Protein AF-A0A0E3VYC0-F1 (afdb_monomer_lite)

pLDDT: mean 88.93, std 13.85, range [42.75, 98.88]

Organism: Helicobacter pylori (NCBI:txid210)

Radius of gyration: 17.37 Å; chains: 1; bounding box: 56×29×44 Å

Structure (mmCIF, N/CA/C/O backbone):
data_AF-A0A0E3VYC0-F1
#
_entry.id   AF-A0A0E3VYC0-F1
#
loop_
_atom_site.group_PDB
_atom_site.id
_atom_site.type_symbol
_atom_site.label_atom_id
_atom_site.label_alt_id
_atom_site.label_comp_id
_atom_site.label_asym_id
_atom_site.label_entity_id
_atom_site.label_seq_id
_atom_site.pdbx_PDB_ins_code
_atom_site.Cartn_x
_atom_site.Cartn_y
_atom_site.Cartn_z
_atom_site.occupancy
_atom_site.B_iso_or_equiv
_atom_site.auth_seq_id
_atom_site.auth_comp_id
_atom_site.auth_asym_id
_atom_site.auth_atom_id
_atom_site.pdbx_PDB_model_num
ATOM 1 N N . LEU A 1 1 ? 10.801 -11.270 -8.648 1.00 85.56 1 LEU A N 1
ATOM 2 C CA . LEU A 1 1 ? 12.184 -10.940 -9.047 1.00 85.56 1 LEU A CA 1
ATOM 3 C C . LEU A 1 1 ? 13.126 -11.820 -8.241 1.00 85.56 1 LEU A C 1
ATOM 5 O O . LEU A 1 1 ? 12.838 -12.063 -7.076 1.00 85.56 1 LEU A O 1
ATOM 9 N N . GLN A 1 2 ? 14.192 -12.336 -8.849 1.00 83.12 2 GLN A N 1
ATOM 10 C CA . GLN A 1 2 ? 15.261 -13.014 -8.107 1.00 83.12 2 GLN A CA 1
ATOM 11 C C . GLN A 1 2 ? 16.272 -11.977 -7.608 1.00 83.12 2 GLN A C 1
ATOM 13 O O . GLN A 1 2 ? 16.429 -10.930 -8.242 1.00 83.12 2 GLN A O 1
ATOM 18 N N . THR A 1 3 ? 16.941 -12.265 -6.489 1.00 80.00 3 THR A N 1
ATOM 19 C CA . THR A 1 3 ? 18.027 -11.424 -5.969 1.00 80.00 3 THR A CA 1
ATOM 20 C C . THR A 1 3 ? 19.091 -11.235 -7.045 1.00 80.00 3 THR A C 1
ATOM 22 O O . THR A 1 3 ? 19.568 -12.211 -7.622 1.00 80.00 3 THR A O 1
ATOM 25 N N . GLY A 1 4 ? 19.432 -9.980 -7.330 1.00 76.69 4 GLY A N 1
ATOM 26 C CA . GLY A 1 4 ? 20.491 -9.651 -8.276 1.00 76.69 4 GLY A CA 1
ATOM 27 C C . GLY A 1 4 ? 21.892 -9.833 -7.686 1.00 76.69 4 GLY A C 1
ATOM 28 O O . GLY A 1 4 ? 22.056 -10.158 -6.509 1.00 76.69 4 GLY A O 1
ATOM 29 N N . TYR A 1 5 ? 22.916 -9.590 -8.503 1.00 74.88 5 TYR A N 1
ATOM 30 C CA . TYR A 1 5 ? 24.308 -9.567 -8.055 1.00 74.88 5 TYR A CA 1
ATOM 31 C C . TYR A 1 5 ? 24.712 -8.139 -7.649 1.00 74.88 5 TYR A C 1
ATOM 33 O O . TYR A 1 5 ? 24.343 -7.163 -8.294 1.00 74.88 5 TYR A O 1
ATOM 41 N N . SER A 1 6 ? 25.467 -7.987 -6.563 1.00 69.50 6 SER A N 1
ATOM 42 C CA . SER A 1 6 ? 26.020 -6.6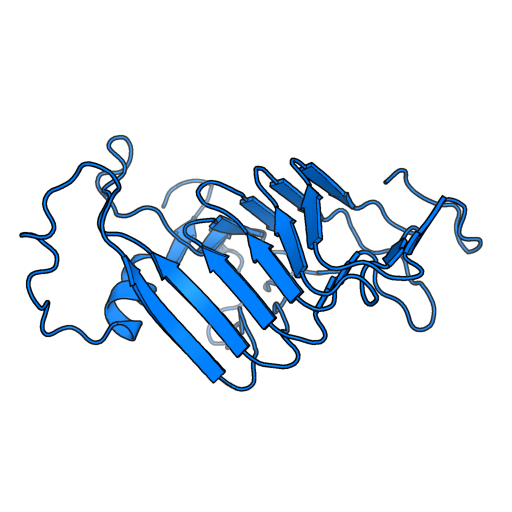85 -6.170 1.00 69.50 6 SER A CA 1
ATOM 43 C C . SER A 1 6 ? 27.447 -6.552 -6.715 1.00 69.50 6 SER A C 1
ATOM 45 O O . SER A 1 6 ? 28.226 -7.489 -6.545 1.00 69.50 6 SER A O 1
ATOM 47 N N . PRO A 1 7 ? 27.836 -5.444 -7.373 1.00 62.12 7 PRO A N 1
ATOM 48 C CA . PRO A 1 7 ? 27.046 -4.255 -7.710 1.00 62.12 7 PRO A CA 1
ATOM 49 C C . PRO A 1 7 ? 26.356 -4.353 -9.090 1.00 62.12 7 PRO A C 1
ATOM 51 O O . PRO A 1 7 ? 25.792 -3.369 -9.566 1.00 62.12 7 PRO A O 1
ATOM 54 N N . ALA A 1 8 ? 26.460 -5.502 -9.771 1.00 56.59 8 ALA A N 1
ATOM 55 C CA . ALA A 1 8 ? 26.020 -5.693 -11.153 1.00 56.59 8 ALA A CA 1
ATOM 56 C C . ALA A 1 8 ? 24.603 -6.291 -11.257 1.00 56.59 8 ALA A C 1
ATOM 58 O O . ALA A 1 8 ? 24.376 -7.476 -11.026 1.00 56.59 8 ALA A O 1
ATOM 59 N N . TYR A 1 9 ? 23.655 -5.459 -11.677 1.00 65.06 9 TYR A N 1
ATOM 60 C CA . TYR A 1 9 ? 22.241 -5.797 -11.861 1.00 65.06 9 TYR A CA 1
ATOM 61 C C . TYR A 1 9 ? 22.064 -6.940 -12.873 1.00 65.06 9 TYR A C 1
ATOM 63 O O . TYR A 1 9 ? 22.485 -6.820 -14.022 1.00 65.06 9 TYR A O 1
ATOM 71 N N . SER A 1 10 ? 21.430 -8.042 -12.469 1.00 57.22 10 SER A N 1
ATOM 72 C CA . SER A 1 10 ? 21.353 -9.265 -13.290 1.00 57.22 10 SER A CA 1
ATOM 73 C C . SER A 1 10 ? 19.935 -9.676 -13.702 1.00 57.22 10 SER A C 1
ATOM 75 O O . SER A 1 10 ? 19.769 -10.573 -14.522 1.00 57.22 10 SER A O 1
ATOM 77 N N . GLY A 1 11 ? 18.904 -8.992 -13.201 1.00 62.06 11 GLY A N 1
ATOM 78 C CA . GLY A 1 11 ? 17.529 -9.132 -13.669 1.00 62.06 11 GLY A CA 1
ATOM 79 C C . GLY A 1 11 ? 16.918 -7.751 -13.813 1.00 62.06 11 GLY A C 1
ATOM 80 O O . GLY A 1 11 ? 17.051 -6.916 -12.925 1.00 62.06 11 GLY A O 1
ATOM 81 N N . VAL A 1 12 ? 16.328 -7.478 -14.968 1.00 77.50 12 VAL A N 1
ATOM 82 C CA . VAL A 1 12 ? 15.748 -6.178 -15.287 1.00 77.50 12 VAL A CA 1
ATOM 83 C C . VAL A 1 12 ? 14.459 -6.421 -16.041 1.00 77.50 12 VAL A C 1
ATOM 85 O O . VAL A 1 12 ? 14.456 -7.134 -17.042 1.00 77.50 12 VAL A O 1
ATOM 88 N N . VAL A 1 13 ? 13.380 -5.778 -15.606 1.00 89.31 13 VAL A N 1
ATOM 89 C CA . VAL A 1 13 ? 12.173 -5.644 -16.422 1.00 89.31 13 VAL A CA 1
ATOM 90 C C . VAL A 1 13 ? 11.949 -4.165 -16.676 1.00 89.31 13 VAL A C 1
ATOM 92 O O . VAL A 1 13 ? 11.827 -3.388 -15.737 1.00 89.31 13 VAL A O 1
ATOM 95 N N . THR A 1 14 ? 11.918 -3.763 -17.944 1.00 93.31 14 THR A N 1
ATOM 96 C CA . THR A 1 14 ? 11.533 -2.406 -18.347 1.00 93.31 14 THR A CA 1
ATOM 97 C C . THR A 1 14 ? 10.503 -2.493 -19.455 1.00 93.31 14 THR A C 1
ATOM 99 O O . THR A 1 14 ? 10.712 -3.186 -20.450 1.00 93.31 14 THR A O 1
ATOM 102 N N . PHE A 1 15 ? 9.402 -1.770 -19.299 1.00 96.06 15 PHE A N 1
ATOM 103 C CA . PHE A 1 15 ? 8.384 -1.664 -20.336 1.00 96.06 15 PHE A CA 1
ATOM 104 C C . PHE A 1 15 ? 8.693 -0.475 -21.247 1.00 96.06 15 PHE A C 1
ATOM 106 O O . PHE A 1 15 ? 9.009 0.618 -20.776 1.00 96.06 15 PHE A O 1
ATOM 113 N N . LYS A 1 16 ? 8.582 -0.668 -22.567 1.00 96.62 16 LYS A N 1
ATOM 114 C CA . LYS A 1 16 ? 8.714 0.430 -23.540 1.00 96.62 16 LYS A CA 1
ATOM 115 C C . LYS A 1 16 ? 7.479 1.336 -23.534 1.00 96.62 16 LYS A C 1
ATOM 117 O O . LYS A 1 16 ? 7.624 2.549 -23.589 1.00 96.62 16 LYS A O 1
ATOM 122 N N . ALA A 1 17 ? 6.290 0.738 -23.486 1.00 96.88 17 ALA A N 1
ATOM 123 C CA . ALA A 1 17 ? 4.998 1.413 -23.404 1.00 96.88 17 ALA A CA 1
ATOM 124 C C . ALA A 1 17 ? 3.910 0.409 -22.988 1.00 96.88 17 ALA A C 1
ATOM 126 O O . ALA A 1 17 ? 4.064 -0.795 -23.200 1.00 96.88 17 ALA A O 1
ATOM 127 N N . GLY A 1 18 ? 2.793 0.899 -22.459 1.00 97.88 18 GLY A N 1
ATOM 128 C CA . GLY A 1 18 ? 1.584 0.111 -22.234 1.00 97.88 18 GLY A CA 1
ATOM 129 C C . GLY A 1 18 ? 0.468 0.962 -21.641 1.00 97.88 18 GLY A C 1
ATOM 130 O O . GLY A 1 18 ? 0.732 1.967 -20.993 1.00 97.88 18 GLY A O 1
ATOM 131 N N . LYS A 1 19 ? -0.790 0.565 -21.850 1.00 98.31 19 LYS A N 1
ATOM 132 C CA . LYS A 1 19 ? -1.926 1.229 -21.192 1.00 98.31 19 LYS A CA 1
ATOM 133 C C . LYS A 1 19 ? -2.202 0.621 -19.821 1.00 98.31 19 LYS A C 1
ATOM 135 O O . LYS A 1 19 ? -2.316 1.339 -18.842 1.00 98.31 19 LYS A O 1
ATOM 140 N N . LYS A 1 20 ? -2.296 -0.705 -19.751 1.00 98.44 20 LYS A N 1
ATOM 141 C CA . LYS A 1 20 ? -2.655 -1.419 -18.529 1.00 98.44 20 LYS A CA 1
ATOM 142 C C . LYS A 1 20 ? -1.836 -2.694 -18.393 1.00 98.44 20 LYS A C 1
ATOM 144 O O . LYS A 1 20 ? -1.693 -3.430 -19.367 1.00 98.44 20 LYS A O 1
ATOM 149 N N . LEU A 1 21 ? -1.341 -2.955 -17.189 1.00 98.56 21 LEU A N 1
ATOM 150 C CA . LEU A 1 21 ? -0.713 -4.213 -16.802 1.00 98.56 21 LEU A CA 1
ATOM 151 C C . LEU A 1 21 ? -1.380 -4.724 -15.526 1.00 98.56 21 LEU A C 1
ATOM 153 O O . LEU A 1 21 ? -1.389 -4.041 -14.507 1.00 98.56 21 LEU A O 1
ATOM 157 N N . VAL A 1 22 ? -1.935 -5.929 -15.590 1.00 98.50 22 VAL A N 1
ATOM 158 C CA . VAL A 1 22 ? -2.535 -6.598 -14.433 1.00 98.50 22 VAL A CA 1
ATOM 159 C C . VAL A 1 22 ? -1.564 -7.660 -13.950 1.00 98.50 22 VAL A C 1
ATOM 161 O O . VAL A 1 22 ? -1.096 -8.481 -14.739 1.00 98.50 22 VAL A O 1
ATOM 164 N N . ILE A 1 23 ? -1.252 -7.630 -12.661 1.00 98.38 23 ILE A N 1
ATOM 165 C CA . ILE A 1 23 ? -0.339 -8.564 -12.015 1.00 98.38 23 ILE A CA 1
ATOM 166 C C . ILE A 1 23 ? -1.076 -9.168 -10.828 1.00 98.38 23 ILE A C 1
ATOM 168 O O . ILE A 1 23 ? -1.621 -8.459 -9.990 1.00 98.38 23 ILE A O 1
ATOM 172 N N . ASP A 1 24 ? -1.084 -10.489 -10.724 1.00 98.50 24 ASP A N 1
ATOM 173 C CA . ASP A 1 24 ? -1.626 -11.127 -9.529 1.00 98.50 24 ASP A CA 1
ATOM 174 C C . ASP A 1 24 ? -0.701 -10.883 -8.336 1.00 98.50 24 ASP A C 1
ATOM 176 O O . ASP A 1 24 ? -1.099 -10.276 -7.340 1.00 98.50 24 ASP A O 1
ATOM 180 N N . GLU A 1 25 ? 0.555 -11.308 -8.461 1.00 98.12 25 GLU A N 1
ATOM 181 C CA . GLU A 1 25 ? 1.541 -11.217 -7.394 1.00 98.12 25 GLU A CA 1
ATOM 182 C C . GLU A 1 25 ? 2.890 -10.727 -7.917 1.00 98.12 25 GLU A C 1
ATOM 184 O O . GLU A 1 25 ? 3.370 -11.174 -8.961 1.00 98.12 25 GLU A O 1
ATOM 189 N N . ILE A 1 26 ? 3.536 -9.842 -7.162 1.00 95.62 26 ILE A N 1
ATOM 190 C CA . ILE A 1 26 ? 4.905 -9.406 -7.415 1.00 95.62 26 ILE A CA 1
ATOM 191 C C . ILE A 1 26 ? 5.743 -9.489 -6.141 1.00 95.62 26 ILE A C 1
ATOM 193 O O . ILE A 1 26 ? 5.386 -9.000 -5.071 1.00 95.62 26 ILE A O 1
ATOM 197 N N . TYR A 1 27 ? 6.900 -10.121 -6.291 1.00 94.19 27 TYR A N 1
ATOM 198 C CA . TYR A 1 27 ? 7.871 -10.348 -5.232 1.00 94.19 27 TYR A CA 1
ATOM 199 C C . TYR A 1 27 ? 9.133 -9.566 -5.564 1.00 94.19 27 TYR A C 1
ATOM 201 O O . TYR A 1 27 ? 9.825 -9.895 -6.534 1.00 94.19 27 TYR A O 1
ATOM 209 N N . HIS A 1 28 ? 9.415 -8.518 -4.799 1.00 90.62 28 HIS A N 1
ATOM 210 C CA . HIS A 1 28 ? 10.640 -7.743 -4.932 1.00 90.62 28 HIS A CA 1
ATOM 211 C C . HIS A 1 28 ? 11.788 -8.426 -4.179 1.00 90.62 28 HIS A C 1
ATOM 213 O O . HIS A 1 28 ? 11.616 -8.903 -3.057 1.00 90.62 28 HIS A O 1
ATOM 219 N N . ALA A 1 29 ? 12.960 -8.441 -4.807 1.00 87.38 29 ALA A N 1
ATOM 220 C CA . ALA A 1 29 ? 14.207 -8.940 -4.247 1.00 87.38 29 ALA A CA 1
ATOM 221 C C . ALA A 1 29 ? 15.315 -7.905 -4.506 1.00 87.38 29 ALA A C 1
ATOM 223 O O . ALA A 1 29 ? 15.261 -7.234 -5.540 1.00 87.38 29 ALA A O 1
ATOM 224 N N . PRO A 1 30 ? 16.311 -7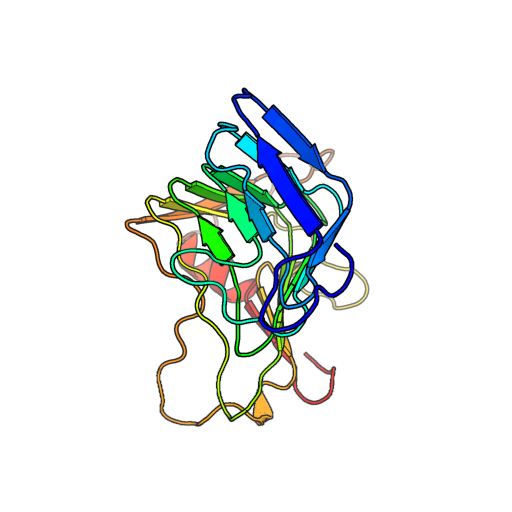.784 -3.610 1.00 84.62 30 PRO A N 1
ATOM 225 C CA . PRO A 1 30 ? 17.345 -6.759 -3.712 1.00 84.62 30 PRO A CA 1
ATOM 226 C C . PRO A 1 30 ? 18.155 -6.862 -5.010 1.00 84.62 30 PRO A C 1
ATOM 228 O O . PRO A 1 30 ? 18.315 -7.945 -5.581 1.00 84.62 30 PRO A O 1
ATOM 231 N N . TRP A 1 31 ? 18.727 -5.727 -5.425 1.00 83.50 31 TRP A N 1
ATOM 232 C CA . TRP A 1 31 ? 19.622 -5.590 -6.591 1.00 83.50 31 TRP A CA 1
ATOM 233 C C . TRP A 1 31 ? 18.959 -5.902 -7.942 1.00 83.50 31 TRP A C 1
ATOM 235 O O . TRP A 1 31 ? 19.631 -6.239 -8.917 1.00 83.50 31 TRP A O 1
ATOM 245 N N . ASN A 1 32 ? 17.636 -5.787 -8.004 1.00 87.38 32 ASN A N 1
ATOM 246 C CA . ASN A 1 32 ? 16.823 -6.010 -9.191 1.00 87.38 32 ASN A CA 1
ATOM 247 C C . ASN A 1 32 ? 15.805 -4.873 -9.311 1.00 87.38 32 ASN A C 1
ATOM 249 O O . ASN A 1 32 ? 15.483 -4.240 -8.306 1.00 87.38 32 ASN A O 1
ATOM 253 N N . TYR A 1 33 ? 15.297 -4.608 -10.514 1.00 89.94 33 TYR A N 1
ATOM 254 C CA . TYR A 1 33 ? 14.226 -3.632 -10.665 1.00 89.94 33 TYR A CA 1
ATOM 255 C C . TYR A 1 33 ? 13.155 -4.024 -11.677 1.00 89.94 33 TYR A C 1
ATOM 257 O O . TYR A 1 33 ? 13.398 -4.681 -12.694 1.00 89.94 33 TYR A O 1
ATOM 265 N N . PHE A 1 34 ? 11.955 -3.533 -11.394 1.00 94.06 34 PHE A N 1
ATOM 266 C CA . PHE A 1 34 ? 10.783 -3.597 -12.246 1.00 94.06 34 PHE A CA 1
ATOM 267 C C . PHE A 1 34 ? 10.339 -2.175 -12.588 1.00 94.06 34 PHE A C 1
ATOM 269 O O . PHE A 1 34 ? 9.836 -1.445 -11.737 1.00 94.06 34 PHE A O 1
ATOM 276 N N . ASP A 1 35 ? 10.559 -1.777 -13.837 1.00 95.25 35 ASP A N 1
ATOM 277 C CA . ASP A 1 35 ? 10.297 -0.434 -14.342 1.00 95.25 35 ASP A CA 1
ATOM 278 C C . ASP A 1 35 ? 9.080 -0.422 -15.270 1.00 95.25 35 ASP A C 1
ATOM 280 O O . ASP A 1 35 ? 9.182 -0.629 -16.484 1.00 95.25 35 ASP A O 1
ATOM 284 N N . ALA A 1 36 ? 7.912 -0.181 -14.679 1.00 97.50 36 ALA A N 1
ATOM 285 C CA . ALA A 1 36 ? 6.638 -0.032 -15.371 1.00 97.50 36 ALA A CA 1
ATOM 286 C C . ALA A 1 36 ? 6.180 1.433 -15.441 1.00 97.50 36 ALA A C 1
ATOM 288 O O . ALA A 1 36 ? 4.992 1.706 -15.583 1.00 97.50 36 ALA A O 1
ATOM 289 N N . ARG A 1 37 ? 7.107 2.399 -15.386 1.00 97.38 37 ARG A N 1
ATOM 290 C CA . ARG A 1 37 ? 6.778 3.831 -15.524 1.00 97.38 37 ARG A CA 1
ATOM 291 C C . ARG A 1 37 ? 6.209 4.202 -16.895 1.00 97.38 37 ARG A C 1
ATOM 293 O O . ARG A 1 37 ? 5.464 5.163 -17.006 1.00 97.38 37 ARG A O 1
ATOM 300 N N . ASN A 1 38 ? 6.506 3.421 -17.933 1.00 97.88 38 ASN A N 1
ATOM 301 C CA . ASN A 1 38 ? 5.917 3.614 -19.264 1.00 97.88 38 ASN A CA 1
ATOM 302 C C . ASN A 1 38 ? 4.595 2.848 -19.463 1.00 97.88 38 ASN A C 1
ATOM 304 O O . ASN A 1 38 ? 4.050 2.849 -20.567 1.00 97.88 38 ASN A O 1
ATOM 308 N N . VAL A 1 39 ? 4.091 2.161 -18.433 1.00 98.62 39 VAL A N 1
ATOM 309 C CA . VAL A 1 39 ? 2.742 1.587 -18.426 1.00 98.62 39 VAL A CA 1
ATOM 310 C C . VAL A 1 39 ? 1.838 2.546 -17.669 1.00 98.62 39 VAL A C 1
ATOM 312 O O . VAL A 1 39 ? 2.134 2.849 -16.518 1.00 98.62 39 VAL A O 1
ATOM 315 N N . THR A 1 40 ? 0.756 3.026 -18.288 1.00 98.50 40 THR A N 1
ATOM 316 C CA . THR A 1 40 ? -0.117 4.030 -17.659 1.00 98.50 40 THR A CA 1
ATOM 317 C C . THR A 1 40 ? -0.655 3.542 -16.316 1.00 98.50 40 THR A C 1
ATOM 319 O O . THR A 1 40 ? -0.419 4.214 -15.312 1.00 98.50 40 THR A O 1
ATOM 322 N N . ASP A 1 41 ? -1.290 2.366 -16.293 1.00 98.69 41 ASP A N 1
ATOM 323 C CA . ASP A 1 41 ? -1.926 1.798 -15.105 1.00 98.69 41 ASP A CA 1
ATOM 324 C C . ASP A 1 41 ? -1.410 0.391 -14.792 1.00 98.69 41 ASP A C 1
ATOM 326 O O . ASP A 1 41 ? -1.466 -0.514 -15.630 1.00 98.69 41 ASP A O 1
ATOM 330 N N . VAL A 1 42 ? -0.942 0.184 -13.560 1.00 98.88 42 VAL A N 1
ATOM 331 C CA . VAL A 1 42 ? -0.635 -1.149 -13.034 1.00 98.88 42 VAL A CA 1
ATOM 332 C C . VAL A 1 42 ? -1.610 -1.512 -11.923 1.00 98.88 42 VAL A C 1
ATOM 334 O O . VAL A 1 42 ? -1.809 -0.746 -10.983 1.00 98.88 42 VAL A O 1
ATOM 337 N N . GLU A 1 43 ? -2.200 -2.699 -12.019 1.00 98.75 43 GLU A N 1
ATOM 338 C CA . GLU A 1 43 ? -3.149 -3.239 -11.044 1.00 98.75 43 GLU A CA 1
ATOM 339 C C . GLU A 1 43 ? -2.604 -4.517 -10.412 1.00 98.75 43 GLU A C 1
ATOM 341 O O . GLU A 1 43 ? -2.170 -5.425 -11.124 1.00 98.75 43 GLU A O 1
ATOM 346 N N . ILE A 1 44 ? -2.660 -4.597 -9.082 1.00 98.75 44 ILE A N 1
ATOM 347 C CA . ILE A 1 44 ? -2.270 -5.776 -8.311 1.00 98.75 44 ILE A CA 1
ATOM 348 C C . ILE A 1 44 ? -3.511 -6.454 -7.746 1.00 98.75 44 ILE A C 1
ATOM 350 O O . ILE A 1 44 ? -4.228 -5.841 -6.957 1.00 98.75 44 ILE A O 1
ATOM 354 N N . ASN A 1 45 ? -3.745 -7.720 -8.099 1.00 98.44 45 ASN A N 1
ATOM 355 C CA . ASN A 1 45 ? -4.933 -8.453 -7.644 1.00 98.44 45 ASN A CA 1
ATOM 356 C C . ASN A 1 45 ? -4.753 -9.173 -6.310 1.00 98.44 45 ASN A C 1
ATOM 358 O O . ASN A 1 45 ? -5.737 -9.376 -5.605 1.00 98.44 45 ASN A O 1
ATOM 362 N N . LYS A 1 46 ? -3.531 -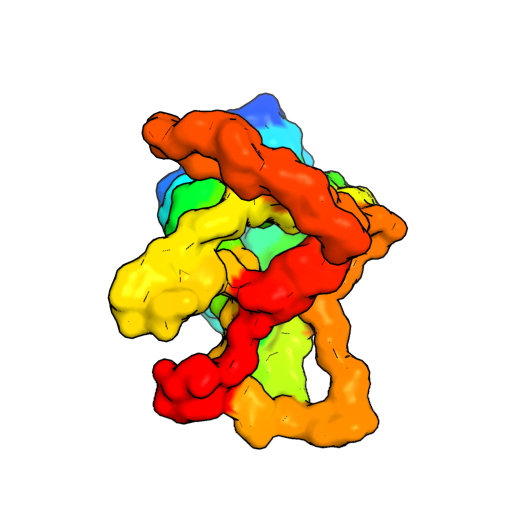9.602 -5.973 1.00 98.44 46 LYS A N 1
ATOM 363 C CA . LYS A 1 46 ? -3.295 -10.442 -4.791 1.00 98.44 46 LYS A CA 1
ATOM 364 C C . LYS A 1 46 ? -2.212 -9.890 -3.883 1.00 98.44 46 LYS A C 1
ATOM 366 O O . LYS A 1 46 ? -2.482 -9.696 -2.702 1.00 98.44 46 LYS A O 1
ATOM 371 N N . ARG A 1 47 ? -0.993 -9.641 -4.377 1.00 98.25 47 ARG A N 1
ATOM 372 C CA . ARG A 1 47 ? 0.107 -9.283 -3.466 1.00 98.25 47 ARG A CA 1
ATOM 373 C C . ARG A 1 47 ? 1.272 -8.521 -4.084 1.00 98.25 47 ARG A C 1
ATOM 375 O O . ARG A 1 47 ? 1.767 -8.875 -5.147 1.00 98.25 47 ARG A O 1
ATOM 382 N N . ILE A 1 48 ? 1.801 -7.566 -3.327 1.00 97.75 48 ILE A N 1
ATOM 383 C CA . ILE A 1 48 ? 3.170 -7.064 -3.435 1.00 97.75 48 ILE A CA 1
ATOM 384 C C . ILE A 1 48 ? 3.915 -7.447 -2.157 1.00 97.75 48 ILE A C 1
ATOM 386 O O . ILE A 1 48 ? 3.467 -7.104 -1.065 1.00 97.75 48 ILE A O 1
ATOM 390 N N . LEU A 1 49 ? 5.062 -8.112 -2.278 1.00 95.69 49 LEU A N 1
ATOM 391 C CA . LEU A 1 49 ? 5.973 -8.340 -1.155 1.00 95.69 49 LEU A CA 1
ATOM 392 C C . LEU A 1 49 ? 7.308 -7.650 -1.419 1.00 95.69 49 LEU A C 1
ATOM 394 O O . LEU A 1 49 ? 8.000 -7.990 -2.381 1.00 95.69 49 LEU A O 1
ATOM 398 N N . PHE A 1 50 ? 7.684 -6.717 -0.545 1.00 93.12 50 PHE A N 1
ATOM 399 C CA . PHE A 1 50 ? 8.986 -6.064 -0.584 1.00 93.12 50 PHE A CA 1
ATOM 400 C C . PHE A 1 50 ? 10.012 -6.825 0.255 1.00 93.12 50 PHE A C 1
ATOM 402 O O . PHE A 1 50 ? 9.926 -6.868 1.482 1.00 93.12 50 PHE A O 1
ATOM 409 N N . GLY A 1 51 ? 11.019 -7.396 -0.411 1.00 85.50 51 GLY A N 1
ATOM 410 C CA . GLY A 1 51 ? 12.294 -7.720 0.228 1.00 85.50 51 GLY A CA 1
ATOM 411 C C . GLY A 1 51 ? 13.102 -6.459 0.559 1.00 85.50 51 GLY A C 1
ATOM 412 O O . GLY A 1 51 ? 12.741 -5.360 0.133 1.00 85.50 51 GLY A O 1
ATOM 413 N N . ALA A 1 52 ? 14.211 -6.627 1.287 1.00 80.50 52 ALA A N 1
ATOM 414 C CA . ALA A 1 52 ? 15.154 -5.539 1.549 1.00 80.50 52 ALA A CA 1
ATOM 415 C C . ALA A 1 52 ? 15.619 -4.889 0.227 1.00 80.50 52 ALA A C 1
ATOM 417 O O . ALA A 1 52 ? 15.808 -5.617 -0.754 1.00 80.50 52 ALA A O 1
ATOM 418 N N . PRO A 1 53 ? 15.798 -3.557 0.170 1.00 77.31 53 PRO A N 1
ATOM 419 C CA . PRO A 1 53 ? 16.318 -2.897 -1.023 1.00 77.31 53 PRO A CA 1
ATOM 420 C C . PRO A 1 53 ? 17.747 -3.342 -1.330 1.00 77.31 53 PRO A C 1
ATOM 422 O O . PRO A 1 53 ? 18.542 -3.622 -0.430 1.00 77.31 53 PRO A O 1
ATOM 425 N N . GLY A 1 54 ? 18.088 -3.328 -2.615 1.00 71.94 54 GLY A N 1
ATOM 426 C CA . GLY A 1 54 ? 19.471 -3.156 -3.051 1.00 71.94 54 GLY A CA 1
ATOM 427 C C . GLY A 1 54 ? 19.669 -1.713 -3.505 1.00 71.94 54 GLY A C 1
ATOM 428 O O . GLY A 1 54 ? 18.726 -1.071 -3.953 1.00 71.94 54 GLY A O 1
ATOM 429 N N . TYR A 1 55 ? 20.884 -1.183 -3.412 1.00 76.12 55 TYR A N 1
ATOM 430 C CA . TYR A 1 55 ? 21.179 0.131 -3.978 1.00 76.12 55 TYR A CA 1
ATOM 431 C C . TYR A 1 55 ? 21.332 0.045 -5.503 1.00 76.12 55 TYR A C 1
ATOM 433 O O . TYR A 1 55 ? 22.206 -0.655 -6.013 1.00 76.12 55 TYR A O 1
ATOM 441 N N . ILE A 1 56 ? 20.501 0.788 -6.235 1.00 68.44 56 ILE A N 1
ATOM 442 C CA . ILE A 1 56 ? 20.593 0.940 -7.690 1.00 68.44 56 ILE A CA 1
ATOM 443 C C . ILE A 1 56 ? 20.630 2.436 -7.994 1.00 68.44 56 ILE A C 1
ATOM 445 O O . ILE A 1 56 ? 19.697 3.169 -7.669 1.00 68.44 56 ILE A O 1
ATOM 449 N N . ALA A 1 57 ? 21.712 2.916 -8.607 1.00 72.88 57 ALA A N 1
ATOM 450 C CA . ALA A 1 57 ? 21.871 4.345 -8.866 1.00 72.88 57 ALA A CA 1
ATOM 451 C C . ALA A 1 57 ? 20.715 4.885 -9.733 1.00 72.88 57 ALA A C 1
ATOM 453 O O . ALA A 1 57 ? 20.506 4.444 -10.864 1.00 72.88 57 ALA A O 1
ATOM 454 N N . GLY A 1 58 ? 19.957 5.842 -9.188 1.00 68.75 58 GLY A N 1
ATOM 455 C CA . GLY A 1 58 ? 18.849 6.507 -9.883 1.00 68.75 58 GLY A CA 1
ATOM 456 C C . GLY A 1 58 ? 17.593 5.653 -10.106 1.00 68.75 58 GLY A C 1
ATOM 457 O O . GLY A 1 58 ? 16.711 6.085 -10.852 1.00 68.75 58 GLY A O 1
ATOM 458 N N . LYS A 1 59 ? 17.487 4.466 -9.494 1.00 75.31 59 LYS A N 1
ATOM 459 C CA . LYS A 1 59 ? 16.306 3.594 -9.588 1.00 75.31 59 LYS A CA 1
ATOM 460 C C . LYS A 1 59 ? 15.893 3.067 -8.219 1.00 75.31 59 LYS A C 1
ATOM 462 O O . LYS A 1 59 ? 16.702 2.996 -7.301 1.00 75.31 59 LYS A O 1
ATOM 467 N N . THR A 1 60 ? 14.631 2.676 -8.127 1.00 80.69 60 THR A N 1
ATOM 468 C CA . THR A 1 60 ? 14.089 1.878 -7.026 1.00 80.69 60 THR A CA 1
ATOM 469 C C . THR A 1 60 ? 13.730 0.483 -7.530 1.00 80.69 60 THR A C 1
ATOM 471 O O . THR A 1 60 ? 13.603 0.257 -8.736 1.00 80.69 60 THR A O 1
ATOM 474 N N . GLY A 1 61 ? 13.581 -0.458 -6.608 1.00 89.38 61 GLY A N 1
ATOM 475 C CA . GLY A 1 61 ? 13.232 -1.847 -6.870 1.00 89.38 61 GLY A CA 1
ATOM 476 C C . GLY A 1 61 ? 11.936 -1.992 -7.664 1.00 89.38 61 GLY A C 1
ATOM 477 O O . GLY A 1 61 ? 11.909 -2.693 -8.674 1.00 89.38 61 GLY A O 1
ATOM 478 N N . LEU A 1 62 ? 10.864 -1.296 -7.275 1.00 94.81 62 LEU A N 1
ATOM 479 C CA . LEU A 1 62 ? 9.616 -1.254 -8.043 1.00 94.81 62 LEU A CA 1
ATOM 480 C C . LEU A 1 62 ? 9.264 0.185 -8.439 1.00 94.81 62 LEU A C 1
ATOM 482 O O . LEU A 1 62 ? 9.147 1.067 -7.591 1.00 94.81 62 LEU A O 1
ATOM 486 N N . MET A 1 63 ? 9.040 0.425 -9.731 1.00 96.62 63 MET A N 1
ATOM 487 C CA . MET A 1 63 ? 8.704 1.741 -10.273 1.00 96.62 63 MET A CA 1
ATOM 488 C C . MET A 1 63 ? 7.440 1.668 -11.133 1.00 96.62 63 MET A C 1
ATOM 490 O O . MET A 1 63 ? 7.373 0.890 -12.086 1.00 96.62 63 MET A O 1
ATOM 494 N N . PHE A 1 64 ? 6.463 2.524 -10.843 1.00 98.50 64 PHE A N 1
ATOM 495 C CA . PHE A 1 64 ? 5.173 2.579 -11.531 1.00 98.50 64 PHE A CA 1
ATOM 496 C C . PHE A 1 64 ? 4.821 4.014 -11.939 1.00 98.50 64 PHE A C 1
ATOM 498 O O . PHE A 1 64 ? 5.238 4.975 -11.283 1.00 98.50 64 PHE A O 1
ATOM 505 N N . ASN A 1 65 ? 4.019 4.160 -12.999 1.00 98.50 65 ASN A N 1
ATOM 506 C CA . ASN A 1 65 ? 3.307 5.410 -13.254 1.00 98.50 65 ASN A CA 1
ATOM 507 C C . ASN A 1 65 ? 2.132 5.528 -12.275 1.00 98.50 65 ASN A C 1
ATOM 509 O O . ASN A 1 65 ? 2.268 6.195 -11.253 1.00 98.50 65 ASN A O 1
ATOM 513 N N . ASN A 1 66 ? 1.042 4.797 -12.524 1.00 98.75 66 ASN A N 1
ATOM 514 C CA . ASN A 1 66 ? -0.045 4.608 -11.567 1.00 98.75 66 ASN A CA 1
ATOM 515 C C . ASN A 1 66 ? -0.006 3.187 -10.996 1.00 98.75 66 ASN A C 1
ATOM 517 O O . ASN A 1 66 ? 0.283 2.230 -11.719 1.00 98.75 66 ASN A O 1
ATOM 521 N N . LEU A 1 67 ? -0.330 3.050 -9.711 1.00 98.88 67 LEU A N 1
ATOM 522 C CA . LEU A 1 67 ? -0.418 1.763 -9.024 1.00 98.88 67 LEU A CA 1
ATOM 523 C C . LEU A 1 67 ? -1.753 1.636 -8.292 1.00 98.88 67 LEU A C 1
ATOM 525 O O . LEU A 1 67 ? -2.075 2.461 -7.438 1.00 98.88 67 LEU A O 1
ATOM 529 N N . THR A 1 68 ? -2.472 0.552 -8.564 1.00 98.88 68 THR A N 1
ATOM 530 C CA . THR A 1 68 ? -3.713 0.192 -7.878 1.00 98.88 68 THR A CA 1
ATOM 531 C C . THR A 1 68 ? -3.553 -1.143 -7.161 1.00 98.88 68 THR A C 1
ATOM 533 O O . THR A 1 68 ? -3.220 -2.152 -7.780 1.00 98.88 68 THR A O 1
ATOM 536 N N . LEU A 1 69 ? -3.828 -1.167 -5.860 1.00 98.69 69 LEU A N 1
ATOM 537 C CA . LEU A 1 69 ? -4.103 -2.397 -5.119 1.00 98.69 69 LEU A CA 1
ATOM 538 C C . LEU A 1 69 ? -5.597 -2.691 -5.246 1.00 98.69 69 LEU A C 1
ATOM 540 O O . LEU A 1 69 ? -6.410 -1.905 -4.762 1.00 98.69 69 LEU A O 1
ATOM 544 N N . ASN A 1 70 ? -5.960 -3.789 -5.906 1.00 98.31 70 ASN A N 1
ATOM 545 C CA . ASN A 1 70 ? -7.354 -4.207 -6.027 1.00 98.31 70 ASN A CA 1
ATOM 546 C C . ASN A 1 70 ? -7.880 -4.805 -4.714 1.00 98.31 70 ASN A C 1
ATOM 548 O O . ASN A 1 70 ? -7.139 -5.021 -3.750 1.00 98.31 70 ASN A O 1
ATOM 552 N N . SER A 1 71 ? -9.187 -5.071 -4.683 1.00 94.81 71 SER A N 1
ATOM 553 C CA . SER A 1 71 ? -9.858 -5.599 -3.497 1.00 94.81 71 SER A CA 1
ATOM 554 C C . SER A 1 71 ? -9.181 -6.875 -3.017 1.00 94.81 71 SER A C 1
ATOM 556 O O . SER A 1 71 ? -8.920 -7.785 -3.799 1.00 94.81 71 SER A O 1
ATOM 558 N N . ASN A 1 72 ? -8.893 -6.933 -1.716 1.00 93.38 72 ASN A N 1
ATOM 559 C CA . ASN A 1 72 ? -8.177 -8.040 -1.074 1.00 93.38 72 ASN A CA 1
ATOM 560 C C . ASN A 1 72 ? -6.704 -8.219 -1.454 1.00 93.38 72 ASN A C 1
ATOM 562 O O . ASN A 1 72 ? -6.060 -9.078 -0.853 1.00 93.38 72 ASN A O 1
ATOM 566 N N . ALA A 1 73 ? -6.137 -7.370 -2.314 1.00 98.31 73 ALA A N 1
ATOM 567 C CA . ALA A 1 73 ? -4.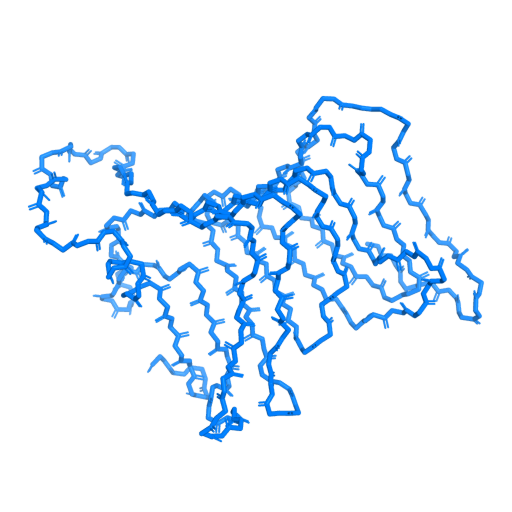699 -7.352 -2.524 1.00 98.31 73 ALA A CA 1
ATOM 568 C C . ALA A 1 73 ? -3.961 -6.860 -1.269 1.00 98.31 73 ALA A C 1
ATOM 570 O O . ALA A 1 73 ? -4.463 -6.001 -0.535 1.00 98.31 73 ALA A O 1
ATOM 571 N N . SER A 1 74 ? -2.751 -7.368 -1.033 1.00 98.31 74 SER A N 1
ATOM 572 C CA . SER A 1 74 ? -1.872 -6.887 0.033 1.00 98.31 74 SER A CA 1
ATOM 573 C C . SER A 1 74 ? -0.597 -6.234 -0.493 1.00 98.31 74 SER A C 1
ATOM 575 O O . SER A 1 74 ? -0.107 -6.564 -1.571 1.00 98.31 74 SER A O 1
ATOM 577 N N . MET A 1 75 ? -0.042 -5.303 0.281 1.00 98.44 75 MET A N 1
ATOM 578 C CA . MET A 1 75 ? 1.281 -4.725 0.050 1.00 98.44 75 MET A CA 1
ATOM 579 C C . MET A 1 75 ? 2.094 -4.802 1.339 1.00 98.44 75 MET A C 1
ATOM 581 O O . MET A 1 75 ? 1.791 -4.105 2.301 1.00 98.44 75 MET A O 1
ATOM 585 N N . ASP A 1 76 ? 3.129 -5.633 1.349 1.00 97.12 76 ASP A N 1
ATOM 586 C CA . ASP A 1 76 ? 3.885 -5.998 2.546 1.00 97.12 76 ASP A CA 1
ATOM 587 C C . ASP A 1 76 ? 5.279 -5.350 2.512 1.00 97.12 76 ASP A C 1
ATOM 589 O O . ASP A 1 76 ? 6.072 -5.668 1.621 1.00 97.12 76 ASP A O 1
ATOM 593 N N . TYR A 1 77 ? 5.599 -4.454 3.456 1.00 95.56 77 TYR A N 1
ATOM 594 C CA . TYR A 1 77 ? 6.894 -3.753 3.479 1.00 95.56 77 TYR A CA 1
ATOM 595 C C . TYR A 1 77 ? 7.367 -3.314 4.873 1.00 95.56 77 TYR A C 1
ATOM 597 O O . TYR A 1 77 ? 6.576 -3.070 5.782 1.00 95.56 77 TYR A O 1
ATOM 605 N N . GLY A 1 78 ? 8.691 -3.229 5.043 1.00 90.19 78 GLY A N 1
ATOM 606 C CA . GLY A 1 78 ? 9.357 -2.828 6.290 1.00 90.19 78 GLY A CA 1
ATOM 607 C C . GLY A 1 78 ? 9.760 -1.348 6.341 1.00 90.19 78 GLY A C 1
ATOM 608 O O . GLY A 1 78 ? 9.103 -0.484 5.761 1.00 90.19 78 GLY A O 1
ATOM 609 N N . LYS A 1 79 ? 10.874 -1.043 7.026 1.00 84.75 79 LYS A N 1
ATOM 610 C CA . LYS A 1 79 ? 11.417 0.332 7.142 1.00 84.75 79 LYS A CA 1
ATOM 611 C C . LYS A 1 79 ? 12.057 0.872 5.858 1.00 84.75 79 LYS A C 1
ATOM 613 O O . LYS A 1 79 ? 12.254 2.083 5.744 1.00 84.75 79 LYS A O 1
ATOM 618 N N . ASP A 1 80 ? 12.383 -0.020 4.928 1.00 83.06 80 ASP A N 1
ATOM 619 C CA . ASP A 1 80 ? 13.075 0.289 3.683 1.00 83.06 80 ASP A CA 1
ATOM 620 C C . ASP A 1 80 ? 12.180 -0.098 2.493 1.00 83.06 80 ASP A C 1
ATOM 622 O O . ASP A 1 80 ? 12.258 -1.203 1.957 1.00 83.06 80 ASP A O 1
ATOM 626 N N . LEU A 1 81 ? 11.263 0.804 2.135 1.00 89.75 81 LEU A N 1
ATOM 627 C CA . LEU A 1 81 ? 10.350 0.634 1.005 1.00 89.75 81 LEU A CA 1
ATOM 628 C C . LEU A 1 81 ? 11.020 1.106 -0.287 1.00 89.75 81 LEU A C 1
ATOM 630 O O . LEU A 1 81 ? 11.246 2.301 -0.477 1.00 89.75 81 LEU A O 1
ATOM 634 N N . ASP A 1 82 ? 11.289 0.162 -1.181 1.00 90.94 82 ASP A N 1
ATOM 635 C CA . ASP A 1 82 ? 11.954 0.411 -2.458 1.00 90.94 82 ASP A CA 1
ATOM 636 C C . ASP A 1 82 ? 10.941 0.599 -3.598 1.00 90.94 82 ASP A C 1
ATOM 638 O O . ASP A 1 82 ? 10.760 -0.262 -4.464 1.00 90.94 82 ASP A O 1
ATOM 642 N N . LEU A 1 83 ? 10.196 1.706 -3.530 1.00 95.12 83 LEU A N 1
ATOM 643 C CA . LEU A 1 83 ? 9.046 1.980 -4.391 1.00 95.12 83 LEU A CA 1
ATOM 644 C C . LEU A 1 83 ? 9.066 3.414 -4.925 1.00 95.12 83 LEU A C 1
ATOM 646 O O . LEU A 1 83 ? 9.256 4.375 -4.182 1.00 95.12 83 LEU A O 1
ATOM 650 N N . THR A 1 84 ? 8.779 3.575 -6.213 1.00 96.19 84 THR A N 1
ATOM 651 C CA . THR A 1 84 ? 8.476 4.872 -6.829 1.00 96.19 84 THR A CA 1
ATOM 652 C C . THR A 1 84 ? 7.145 4.813 -7.563 1.00 96.19 84 THR A C 1
ATOM 654 O O . THR A 1 84 ? 6.944 3.958 -8.420 1.00 96.19 84 THR A O 1
ATOM 657 N N . ILE A 1 85 ? 6.257 5.760 -7.261 1.00 98.38 85 ILE A N 1
ATOM 658 C CA . ILE A 1 85 ? 4.988 5.961 -7.966 1.00 98.38 85 ILE A CA 1
ATOM 659 C C . ILE A 1 85 ? 4.985 7.394 -8.497 1.00 98.38 85 ILE A C 1
ATOM 661 O O . ILE A 1 85 ? 4.950 8.343 -7.713 1.00 98.38 85 ILE A O 1
ATOM 665 N N . GLN A 1 86 ? 5.068 7.564 -9.816 1.00 97.94 86 GLN A N 1
ATOM 666 C CA . GLN A 1 86 ? 5.148 8.897 -10.433 1.00 97.94 86 GLN A CA 1
ATOM 667 C C . GLN A 1 86 ? 3.799 9.622 -10.454 1.00 97.94 86 GLN A C 1
ATOM 669 O O . GLN A 1 86 ? 3.746 10.840 -10.283 1.00 97.94 86 GLN A O 1
ATOM 674 N N . GLY A 1 87 ? 2.723 8.871 -10.662 1.00 98.44 87 GLY A N 1
ATOM 675 C CA . GLY A 1 87 ? 1.355 9.353 -10.745 1.00 98.44 87 GLY A CA 1
ATOM 676 C C . GLY A 1 87 ? 0.564 9.017 -9.487 1.00 98.44 87 GLY A C 1
ATOM 677 O O . GLY A 1 87 ? 0.908 9.443 -8.379 1.00 98.44 87 GLY A O 1
ATOM 678 N N . HIS A 1 88 ? -0.529 8.286 -9.677 1.00 98.69 88 HIS A N 1
ATOM 679 C CA . HIS A 1 88 ? -1.521 8.009 -8.645 1.00 98.69 88 HIS A CA 1
ATOM 680 C C . HIS A 1 88 ? -1.271 6.683 -7.928 1.00 98.69 88 HIS A C 1
ATOM 682 O O . HIS A 1 88 ? -0.889 5.683 -8.539 1.00 98.69 88 HIS A O 1
ATOM 688 N N . PHE A 1 89 ? -1.568 6.664 -6.632 1.00 98.88 89 PHE A N 1
ATOM 689 C CA . PHE A 1 89 ? -1.708 5.436 -5.861 1.00 98.88 89 PHE A CA 1
ATOM 690 C C . PHE A 1 89 ? -3.176 5.231 -5.486 1.00 98.88 89 PHE A C 1
ATOM 692 O O . PHE A 1 89 ? -3.791 6.121 -4.908 1.00 98.88 89 PHE A O 1
ATOM 699 N N . THR A 1 90 ? -3.733 4.057 -5.761 1.00 98.88 90 THR A N 1
ATOM 700 C CA . THR A 1 90 ? -5.097 3.703 -5.356 1.00 98.88 90 THR A CA 1
ATOM 701 C C . THR A 1 90 ? -5.065 2.446 -4.504 1.00 98.88 90 THR A C 1
ATOM 703 O O . THR A 1 90 ? -4.658 1.384 -4.965 1.00 98.88 90 THR A O 1
ATOM 706 N N . ASN A 1 91 ? -5.537 2.540 -3.267 1.00 98.75 91 ASN A N 1
ATOM 707 C CA . ASN A 1 91 ? -5.861 1.374 -2.462 1.00 98.75 91 ASN A CA 1
ATOM 708 C C . ASN A 1 91 ? -7.369 1.108 -2.563 1.00 98.75 91 ASN A C 1
ATOM 710 O O . ASN A 1 91 ? -8.164 1.740 -1.866 1.00 98.75 91 ASN A O 1
ATOM 714 N N . ASN A 1 92 ? -7.760 0.196 -3.456 1.00 98.00 92 ASN A N 1
ATOM 715 C CA . ASN A 1 92 ? -9.144 -0.206 -3.665 1.00 98.00 92 ASN A CA 1
ATOM 716 C C . ASN A 1 92 ? -9.505 -1.397 -2.776 1.00 98.00 92 ASN A C 1
ATOM 718 O O . ASN A 1 92 ? -9.569 -2.523 -3.255 1.00 98.00 92 ASN A O 1
ATOM 722 N N . GLN A 1 93 ? -9.749 -1.156 -1.484 1.00 96.75 93 GLN A N 1
ATOM 723 C CA . GLN A 1 93 ? -10.129 -2.197 -0.513 1.00 96.75 93 GLN A CA 1
ATOM 724 C C . GLN A 1 93 ? -9.046 -3.288 -0.311 1.00 96.75 93 GLN A C 1
ATOM 726 O O . GLN A 1 93 ? -9.328 -4.408 0.147 1.00 96.75 93 GLN A O 1
ATOM 731 N N . GLY A 1 94 ? -7.795 -2.970 -0.648 1.00 97.62 94 GLY A N 1
ATOM 732 C CA . GLY A 1 94 ? -6.603 -3.742 -0.315 1.00 97.62 94 GLY A CA 1
ATOM 733 C C . GLY A 1 94 ? -6.056 -3.388 1.073 1.00 97.62 94 GLY A C 1
ATOM 734 O O . GLY A 1 94 ? -6.604 -2.554 1.795 1.00 97.62 94 GLY A O 1
ATOM 735 N N . THR A 1 95 ? -4.959 -4.029 1.471 1.00 98.06 95 THR A N 1
ATOM 736 C CA . THR A 1 95 ? -4.334 -3.815 2.785 1.00 98.06 95 THR A CA 1
ATOM 737 C C . THR A 1 95 ? -2.830 -3.594 2.651 1.00 98.06 95 THR A C 1
ATOM 739 O O . THR A 1 95 ? -2.110 -4.446 2.137 1.00 98.06 95 THR A O 1
ATOM 742 N N . MET A 1 96 ? -2.329 -2.475 3.172 1.00 98.62 96 MET A N 1
ATOM 743 C CA . MET A 1 96 ? -0.894 -2.240 3.339 1.00 98.62 96 MET A CA 1
ATOM 744 C C . MET A 1 96 ? -0.441 -2.791 4.696 1.00 98.62 96 MET A C 1
ATOM 746 O O . MET A 1 96 ? -0.919 -2.339 5.734 1.00 98.62 96 MET A O 1
ATOM 750 N N . ASN A 1 97 ? 0.465 -3.766 4.699 1.00 97.75 97 ASN A N 1
ATOM 751 C CA . ASN A 1 97 ? 1.043 -4.366 5.897 1.00 97.75 97 ASN A CA 1
ATOM 752 C C . ASN A 1 97 ? 2.447 -3.801 6.135 1.00 97.75 97 ASN A C 1
ATOM 754 O O . ASN A 1 97 ? 3.415 -4.180 5.476 1.00 97.75 97 ASN A O 1
ATOM 758 N N . LEU A 1 98 ? 2.545 -2.898 7.104 1.00 96.75 98 LEU A N 1
ATOM 759 C CA . LEU A 1 98 ? 3.764 -2.190 7.466 1.00 96.75 98 LEU A CA 1
ATOM 760 C C . LEU A 1 98 ? 4.421 -2.916 8.634 1.00 96.75 98 LEU A C 1
ATOM 762 O O . LEU A 1 98 ? 3.788 -3.130 9.668 1.00 96.75 98 LEU A O 1
ATOM 766 N N . PHE A 1 99 ? 5.688 -3.285 8.498 1.00 94.81 99 PHE A N 1
ATOM 767 C CA . PHE A 1 99 ? 6.445 -3.951 9.555 1.00 94.81 99 PHE A CA 1
ATOM 768 C C . PHE A 1 99 ? 7.384 -2.956 10.229 1.00 94.81 99 PHE A C 1
ATOM 770 O O . PHE A 1 99 ? 8.304 -2.436 9.596 1.00 94.81 99 PHE A O 1
ATOM 777 N N . VAL A 1 100 ? 7.161 -2.701 11.521 1.00 95.25 100 VAL A N 1
ATOM 778 C CA . VAL A 1 100 ? 8.016 -1.801 12.303 1.00 95.25 100 VAL A CA 1
ATOM 779 C C . VAL A 1 100 ? 9.403 -2.412 12.457 1.00 95.25 100 VAL A C 1
ATOM 781 O O . VAL A 1 100 ? 9.554 -3.529 12.957 1.00 95.25 100 VAL A O 1
ATOM 784 N N . GLN A 1 101 ? 10.415 -1.654 12.050 1.00 93.88 101 GLN A N 1
ATOM 785 C CA . GLN A 1 101 ? 11.828 -1.998 12.177 1.00 93.88 101 GLN A CA 1
ATOM 786 C C . GLN A 1 101 ? 12.594 -0.727 12.554 1.00 93.88 101 GLN A C 1
ATOM 788 O O . GLN A 1 101 ? 12.274 0.360 12.073 1.00 93.88 101 GLN A O 1
ATOM 793 N N . ASP A 1 102 ? 13.583 -0.846 13.438 1.00 94.00 102 ASP A N 1
ATOM 794 C CA . ASP A 1 102 ? 14.380 0.284 13.945 1.00 94.00 102 ASP A CA 1
ATOM 795 C C . ASP A 1 102 ? 13.525 1.468 14.439 1.00 94.00 102 ASP A C 1
ATOM 797 O O . ASP A 1 102 ? 13.829 2.637 14.198 1.00 94.00 102 ASP A O 1
ATOM 801 N N . GLY A 1 103 ? 12.400 1.166 15.091 1.00 95.69 103 GLY A N 1
ATOM 802 C CA . GLY A 1 103 ? 11.511 2.175 15.662 1.00 95.69 103 GLY A CA 1
ATOM 803 C C . GLY A 1 103 ? 10.624 2.929 14.673 1.00 95.69 103 GLY A C 1
ATOM 804 O O . GLY A 1 103 ? 9.920 3.845 15.095 1.00 95.69 103 GLY A O 1
ATOM 805 N N . ARG A 1 104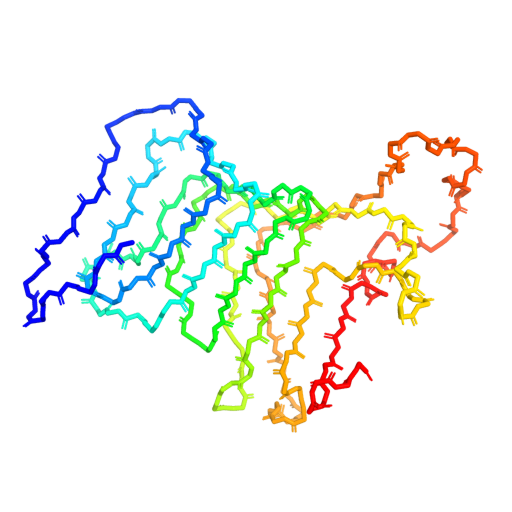 ? 10.625 2.577 13.382 1.00 94.75 104 ARG A N 1
ATOM 806 C CA . ARG A 1 104 ? 9.897 3.308 12.334 1.00 94.75 104 ARG A CA 1
ATOM 807 C C . ARG A 1 104 ? 9.255 2.387 11.298 1.00 94.75 104 ARG A C 1
ATOM 809 O O . ARG A 1 104 ? 9.491 1.181 11.265 1.00 94.75 104 ARG A O 1
ATOM 816 N N . VAL A 1 105 ? 8.474 3.000 10.418 1.00 93.44 105 VAL A N 1
ATOM 817 C CA . VAL A 1 105 ? 7.951 2.415 9.177 1.00 93.44 105 VAL A CA 1
ATOM 818 C C . VAL A 1 105 ? 8.355 3.291 7.993 1.00 93.44 105 VAL A C 1
ATOM 820 O O . VAL A 1 105 ? 8.687 4.465 8.174 1.00 93.44 105 VAL A O 1
ATOM 823 N N . ALA A 1 106 ? 8.359 2.728 6.787 1.00 94.75 106 ALA A N 1
ATOM 824 C CA . ALA A 1 106 ? 8.582 3.513 5.581 1.00 94.75 106 ALA A CA 1
ATOM 825 C C . ALA A 1 106 ? 7.325 4.296 5.177 1.00 94.75 106 ALA A C 1
ATOM 827 O O . ALA A 1 106 ? 6.203 3.803 5.300 1.00 94.75 106 ALA A O 1
ATOM 828 N N . THR A 1 107 ? 7.526 5.494 4.632 1.00 96.81 107 THR A N 1
ATOM 829 C CA . THR A 1 107 ? 6.460 6.280 4.005 1.00 96.81 107 THR A CA 1
ATOM 830 C C . THR A 1 107 ? 6.258 5.826 2.562 1.00 96.81 107 THR A C 1
ATOM 832 O O . THR A 1 107 ? 7.209 5.829 1.778 1.00 96.81 107 THR A O 1
ATOM 835 N N . LEU A 1 108 ? 5.023 5.502 2.177 1.00 97.75 108 LEU A N 1
ATOM 836 C CA . LEU A 1 108 ? 4.651 5.370 0.769 1.00 97.75 108 LEU A CA 1
ATOM 837 C C . LEU A 1 108 ? 4.484 6.765 0.165 1.00 97.75 108 LEU A C 1
ATOM 839 O O . LEU A 1 108 ? 3.715 7.579 0.674 1.00 97.75 108 LEU A O 1
ATOM 843 N N . ASN A 1 109 ? 5.187 7.040 -0.932 1.00 97.62 109 ASN A N 1
ATOM 844 C CA . ASN A 1 109 ? 5.121 8.324 -1.624 1.00 97.62 109 ASN A CA 1
ATOM 845 C C . ASN A 1 109 ? 4.437 8.153 -2.985 1.00 97.62 109 ASN A C 1
ATOM 847 O O . ASN A 1 109 ? 4.920 7.391 -3.823 1.00 97.62 109 ASN A O 1
ATOM 851 N N . ALA A 1 110 ? 3.345 8.884 -3.210 1.00 98.06 110 ALA A N 1
ATOM 852 C CA . ALA A 1 110 ? 2.703 9.011 -4.514 1.00 98.06 110 ALA A CA 1
ATOM 853 C C . ALA A 1 110 ? 3.019 10.390 -5.108 1.00 98.06 110 ALA A C 1
ATOM 855 O O . ALA A 1 110 ? 2.866 11.413 -4.437 1.00 98.06 110 ALA A O 1
ATOM 856 N N . GLY A 1 111 ? 3.461 10.433 -6.367 1.00 97.81 111 GLY A N 1
ATOM 857 C CA . GLY A 1 111 ? 3.843 11.683 -7.029 1.00 97.81 111 GLY A CA 1
ATOM 858 C C . GLY A 1 111 ? 2.674 12.643 -7.279 1.00 97.81 111 GLY A C 1
ATOM 859 O O . GLY A 1 111 ? 2.895 13.856 -7.401 1.00 97.81 111 GLY A O 1
ATOM 860 N N . HIS A 1 112 ? 1.439 12.128 -7.307 1.00 97.62 112 HIS A N 1
ATOM 861 C CA . HIS A 1 112 ? 0.215 12.911 -7.458 1.00 97.62 112 HIS A CA 1
ATOM 862 C C . HIS A 1 112 ? -0.787 12.687 -6.312 1.00 97.62 112 HIS A C 1
ATOM 864 O O . HIS A 1 112 ? -0.619 13.278 -5.250 1.00 97.62 112 HIS A O 1
ATOM 870 N N . GLN A 1 113 ? -1.826 11.874 -6.500 1.00 97.44 113 GLN A N 1
ATOM 871 C CA . GLN A 1 113 ? -2.886 11.645 -5.510 1.00 97.44 113 GLN A CA 1
ATOM 872 C C . GLN A 1 113 ? -2.803 10.225 -4.953 1.00 97.44 113 GLN A C 1
ATOM 874 O O . GLN A 1 113 ? -2.447 9.294 -5.679 1.00 97.44 113 GLN A O 1
ATOM 879 N N . ALA A 1 114 ? -3.167 10.071 -3.682 1.00 98.56 114 ALA A N 1
ATOM 880 C CA . ALA A 1 114 ? -3.461 8.777 -3.084 1.00 98.56 114 ALA A CA 1
ATOM 881 C C . ALA A 1 114 ? -4.971 8.647 -2.834 1.00 98.56 114 ALA A C 1
ATOM 883 O O . ALA A 1 114 ? -5.564 9.530 -2.224 1.00 98.56 114 ALA A O 1
ATOM 884 N N . SER A 1 115 ? -5.588 7.552 -3.268 1.00 98.38 115 SER A N 1
ATOM 885 C CA . SER A 1 115 ? -7.010 7.270 -3.047 1.00 98.38 115 SER A CA 1
ATOM 886 C C . SER A 1 115 ? -7.172 6.069 -2.119 1.00 98.38 115 SER A C 1
ATOM 888 O O . SER A 1 115 ? -6.697 4.976 -2.425 1.00 98.38 115 SER A O 1
ATOM 890 N N . MET A 1 116 ? -7.855 6.265 -0.993 1.00 98.44 116 MET A N 1
ATOM 891 C CA . MET A 1 116 ? -8.165 5.243 0.006 1.00 98.44 116 MET A CA 1
ATOM 892 C C . MET A 1 116 ? -9.640 4.870 -0.106 1.00 98.44 116 MET A C 1
ATOM 894 O O . MET A 1 116 ? -10.512 5.613 0.346 1.00 98.44 116 MET A O 1
ATOM 898 N N . ILE A 1 117 ? -9.923 3.732 -0.735 1.00 97.06 117 ILE A N 1
ATOM 899 C CA . ILE A 1 117 ? -11.286 3.265 -0.990 1.00 97.06 117 ILE A CA 1
ATOM 900 C C . ILE A 1 117 ? -11.596 2.107 -0.044 1.00 97.06 117 ILE A C 1
ATOM 902 O O . ILE A 1 117 ? -10.847 1.130 0.023 1.00 97.06 117 ILE A O 1
ATOM 906 N N . PHE A 1 118 ? -12.702 2.204 0.681 1.00 94.81 118 PHE A N 1
ATOM 907 C CA . PHE A 1 118 ? -13.105 1.231 1.691 1.00 94.81 118 PHE A CA 1
ATOM 908 C C . PHE A 1 118 ? -14.612 0.991 1.685 1.00 94.81 118 PHE A C 1
ATOM 910 O O . PHE A 1 118 ? -15.374 1.744 1.093 1.00 94.81 118 PHE A O 1
ATOM 917 N N . ASN A 1 119 ? -15.038 -0.070 2.363 1.00 91.50 119 ASN A N 1
ATOM 918 C CA . ASN A 1 119 ? -16.440 -0.419 2.560 1.00 91.50 119 ASN A CA 1
ATOM 919 C C . ASN A 1 119 ? -16.714 -0.675 4.053 1.00 91.50 119 ASN A C 1
ATOM 921 O O . ASN A 1 119 ? -15.789 -0.665 4.871 1.00 91.50 119 ASN A O 1
ATOM 925 N N . ASN A 1 120 ? -17.979 -0.907 4.402 1.00 90.06 120 ASN A N 1
ATOM 926 C CA . ASN A 1 120 ? -18.419 -1.223 5.767 1.00 90.06 120 ASN A CA 1
ATOM 927 C C . ASN A 1 120 ? -18.494 -2.739 6.036 1.00 90.06 120 ASN A C 1
ATOM 929 O O . ASN A 1 120 ? -19.228 -3.171 6.921 1.00 90.06 120 ASN A O 1
ATOM 933 N N . LEU A 1 121 ? -17.763 -3.565 5.276 1.00 87.94 121 LEU A N 1
ATOM 934 C CA . LEU A 1 121 ? -17.713 -5.001 5.535 1.00 87.94 121 LEU A CA 1
ATOM 935 C C . LEU A 1 121 ? -16.963 -5.252 6.847 1.00 87.94 121 LEU A C 1
ATOM 937 O O . LEU A 1 121 ? -15.781 -4.920 6.982 1.00 87.94 121 LEU A O 1
ATOM 941 N N . VAL A 1 122 ? -17.669 -5.850 7.800 1.00 88.69 122 VAL A N 1
ATOM 942 C CA . VAL A 1 122 ? -17.100 -6.303 9.067 1.00 88.69 122 VAL A CA 1
ATOM 943 C C . VAL A 1 122 ? -16.506 -7.692 8.863 1.00 88.69 122 VAL A C 1
ATOM 945 O O . VAL A 1 122 ? -17.169 -8.602 8.367 1.00 88.69 122 VAL A O 1
ATOM 948 N N . ASP A 1 123 ? -15.244 -7.851 9.242 1.00 85.44 123 ASP A N 1
ATOM 949 C CA . ASP A 1 123 ? -14.566 -9.138 9.263 1.00 85.44 123 ASP A CA 1
ATOM 950 C C . ASP A 1 123 ? -15.119 -9.971 10.428 1.00 85.44 123 ASP A C 1
ATOM 952 O O . ASP A 1 123 ? -15.008 -9.591 11.594 1.00 85.44 123 ASP A O 1
ATOM 956 N N . SER A 1 124 ? -15.724 -11.118 10.117 1.00 87.81 124 SER A N 1
ATOM 957 C CA . SER A 1 124 ? -16.385 -11.980 11.104 1.00 87.81 124 SER A CA 1
ATOM 958 C C . SER A 1 124 ? -15.438 -12.582 12.143 1.00 87.81 124 SER A C 1
ATOM 960 O O . SER A 1 124 ? -15.893 -12.977 13.211 1.00 87.81 124 SER A O 1
ATOM 962 N N . ALA A 1 125 ? -14.142 -12.693 11.840 1.00 88.31 125 ALA A N 1
ATOM 963 C CA . ALA A 1 125 ? -13.159 -13.234 12.773 1.00 88.31 125 ALA A CA 1
ATOM 964 C C . ALA A 1 125 ? -12.716 -12.189 13.806 1.00 88.31 125 ALA A C 1
ATOM 966 O O . ALA A 1 125 ? -12.342 -12.550 14.920 1.00 88.31 125 ALA A O 1
ATOM 967 N N . THR A 1 126 ? -12.755 -10.904 13.447 1.00 88.00 126 THR A N 1
ATOM 968 C CA . THR A 1 126 ? -12.318 -9.808 14.326 1.00 88.00 126 THR A CA 1
ATOM 969 C C . THR A 1 126 ? -13.467 -9.005 14.931 1.00 88.00 126 THR A C 1
ATOM 971 O O . THR A 1 126 ? -13.293 -8.432 16.000 1.00 88.00 126 THR A O 1
ATOM 974 N N . GLY A 1 127 ? -14.630 -8.952 14.278 1.00 90.62 127 GLY A N 1
ATOM 975 C CA . GLY A 1 127 ? -15.733 -8.060 14.643 1.00 90.62 127 GLY A CA 1
ATOM 976 C C . GLY A 1 127 ? -15.519 -6.596 14.236 1.00 90.62 127 GLY A C 1
ATOM 977 O O . GLY A 1 127 ? -16.344 -5.753 14.578 1.00 90.62 127 GLY A O 1
ATOM 978 N N . PHE A 1 128 ? -14.449 -6.283 13.495 1.00 90.75 128 PHE A N 1
ATOM 979 C CA . PHE A 1 128 ? -14.104 -4.927 13.050 1.00 90.75 128 PHE A CA 1
ATOM 980 C C . PHE A 1 128 ? -14.114 -4.798 11.524 1.00 90.75 128 PHE A C 1
ATOM 982 O O . PHE A 1 128 ? -14.076 -5.793 10.798 1.00 90.75 128 PHE A O 1
ATOM 989 N N . TYR A 1 129 ? -14.136 -3.561 11.014 1.00 92.31 129 TYR A N 1
ATOM 990 C CA . TYR A 1 129 ? -13.940 -3.312 9.586 1.00 92.31 129 TYR A CA 1
ATOM 991 C C . TYR A 1 129 ? -12.578 -3.817 9.121 1.00 92.31 129 TYR A C 1
ATOM 993 O O . TYR A 1 129 ? -11.574 -3.721 9.833 1.00 92.31 129 TYR A O 1
ATOM 1001 N N . LYS A 1 130 ? -12.519 -4.295 7.877 1.00 92.75 130 LYS A N 1
ATOM 1002 C CA . LYS A 1 130 ? -11.244 -4.666 7.270 1.00 92.75 130 LYS A CA 1
ATOM 1003 C C . LYS A 1 130 ? -10.319 -3.436 7.183 1.00 92.75 130 LYS A C 1
ATOM 1005 O O . LYS A 1 130 ? -10.687 -2.445 6.547 1.00 92.75 130 LYS A O 1
ATOM 1010 N N . PRO A 1 131 ? -9.102 -3.487 7.754 1.00 95.69 131 PRO A N 1
ATOM 1011 C CA . PRO A 1 131 ? -8.195 -2.350 7.716 1.00 95.69 131 PRO A CA 1
ATOM 1012 C C . PRO A 1 131 ? -7.559 -2.176 6.331 1.00 95.69 131 PRO A C 1
ATOM 1014 O O . PRO A 1 131 ? -7.172 -3.147 5.669 1.00 95.69 131 PRO A O 1
ATOM 1017 N N . LEU A 1 132 ? -7.390 -0.916 5.931 1.00 97.62 132 LEU A N 1
ATOM 1018 C CA . LEU A 1 132 ? -6.622 -0.529 4.747 1.00 97.62 132 LEU A CA 1
ATOM 1019 C C . LEU A 1 132 ? -5.122 -0.452 5.041 1.00 97.62 132 LEU A C 1
ATOM 1021 O O . LEU A 1 132 ? -4.313 -0.647 4.134 1.00 97.62 132 LEU A O 1
ATOM 1025 N N . ILE A 1 133 ? -4.747 -0.188 6.297 1.00 98.38 133 ILE A N 1
ATOM 1026 C CA . ILE A 1 133 ? -3.355 -0.180 6.756 1.00 98.38 133 ILE A CA 1
ATOM 1027 C C . ILE A 1 133 ? -3.250 -0.947 8.072 1.00 98.38 133 ILE A C 1
ATOM 1029 O O . ILE A 1 133 ? -3.980 -0.675 9.025 1.00 98.38 133 ILE A O 1
ATOM 1033 N N . LYS A 1 134 ? -2.306 -1.884 8.130 1.00 97.38 134 LYS A N 1
ATOM 1034 C CA . LYS A 1 134 ? -1.910 -2.604 9.339 1.00 97.38 134 LYS A CA 1
ATOM 1035 C C . LYS A 1 134 ? -0.469 -2.253 9.679 1.00 97.38 134 LYS A C 1
ATOM 1037 O O . LYS A 1 134 ? 0.418 -2.464 8.857 1.00 97.38 134 LYS A O 1
ATOM 1042 N N . ILE A 1 135 ? -0.221 -1.767 10.890 1.00 97.50 135 ILE A N 1
ATOM 1043 C CA . ILE A 1 135 ? 1.129 -1.577 11.427 1.00 97.50 135 ILE A CA 1
ATOM 1044 C C . ILE A 1 135 ? 1.424 -2.737 12.372 1.00 97.50 135 ILE A C 1
ATOM 1046 O O . ILE A 1 135 ? 0.879 -2.820 13.469 1.00 97.50 135 ILE A O 1
ATOM 1050 N N . ASN A 1 136 ? 2.283 -3.648 11.937 1.00 96.00 136 ASN A N 1
ATOM 1051 C CA . ASN A 1 136 ? 2.700 -4.810 12.705 1.00 96.00 136 ASN A CA 1
ATOM 1052 C C . ASN A 1 136 ? 3.882 -4.472 13.611 1.00 96.00 136 ASN A C 1
ATOM 1054 O O . ASN A 1 136 ? 4.826 -3.801 13.190 1.00 96.00 136 ASN A O 1
ATOM 1058 N N . ASN A 1 137 ? 3.859 -5.017 14.827 1.00 95.06 137 ASN A N 1
ATOM 1059 C CA . ASN A 1 137 ? 4.826 -4.730 15.886 1.00 95.06 137 ASN A CA 1
ATOM 1060 C C . ASN A 1 137 ? 4.823 -3.249 16.304 1.00 95.06 137 ASN A C 1
ATOM 1062 O O . ASN A 1 137 ? 5.874 -2.657 16.555 1.00 95.06 137 ASN A O 1
ATOM 1066 N N . ALA A 1 138 ? 3.634 -2.646 16.377 1.00 96.12 138 ALA A N 1
ATOM 1067 C CA . ALA A 1 138 ? 3.447 -1.231 16.690 1.00 96.12 138 ALA A CA 1
ATOM 1068 C C . ALA A 1 138 ? 4.019 -0.828 18.062 1.00 96.12 138 ALA A C 1
ATOM 1070 O O . ALA A 1 138 ? 4.415 0.321 18.245 1.00 96.12 138 ALA A O 1
ATOM 1071 N N . GLN A 1 139 ? 4.148 -1.771 19.003 1.00 95.50 139 GLN A N 1
ATOM 1072 C CA . GLN A 1 139 ? 4.799 -1.549 20.299 1.00 95.50 139 GLN A CA 1
ATOM 1073 C C . GLN A 1 139 ? 6.268 -1.126 20.181 1.00 95.50 139 GLN A C 1
ATOM 1075 O O . GLN A 1 139 ? 6.802 -0.518 21.106 1.00 95.50 139 GLN A O 1
ATOM 1080 N N . ASN A 1 140 ? 6.908 -1.430 19.049 1.00 96.19 140 ASN A N 1
ATOM 1081 C CA . ASN A 1 140 ? 8.298 -1.085 18.790 1.00 96.19 140 ASN A CA 1
ATOM 1082 C C . ASN A 1 140 ? 8.460 0.309 18.169 1.00 96.19 140 ASN A C 1
ATOM 1084 O O . ASN A 1 140 ? 9.595 0.725 17.966 1.00 96.19 140 ASN A O 1
ATOM 1088 N N . LEU A 1 141 ? 7.380 1.031 17.842 1.00 96.69 141 LEU A N 1
ATOM 1089 C CA . LEU A 1 141 ? 7.483 2.386 17.293 1.00 96.69 141 LEU A CA 1
ATOM 1090 C C . LEU A 1 141 ? 8.136 3.336 18.300 1.00 96.69 141 LEU A C 1
ATOM 1092 O O . LEU A 1 141 ? 7.820 3.331 19.492 1.00 96.69 141 LEU A O 1
ATOM 1096 N N . THR A 1 142 ? 9.004 4.218 17.805 1.00 97.56 142 THR A N 1
ATOM 1097 C CA . THR A 1 142 ? 9.515 5.329 18.606 1.00 97.56 142 THR A CA 1
ATOM 1098 C C . THR A 1 142 ? 8.345 6.205 19.043 1.00 97.56 142 THR A C 1
ATOM 1100 O O . THR A 1 142 ? 7.644 6.782 18.209 1.00 97.56 142 THR A O 1
ATOM 1103 N N . LYS A 1 143 ? 8.127 6.298 20.355 1.00 96.75 143 LYS A N 1
ATOM 1104 C CA . LYS A 1 143 ? 7.060 7.113 20.945 1.00 96.75 143 LYS A CA 1
ATOM 1105 C C . LYS A 1 143 ? 7.332 8.603 20.746 1.00 96.75 143 LYS A C 1
ATOM 1107 O O . LYS A 1 143 ? 8.482 9.011 20.598 1.00 96.75 143 LYS A O 1
ATOM 1112 N N . ASN A 1 144 ? 6.268 9.406 20.799 1.00 96.25 144 ASN A N 1
ATOM 1113 C CA . ASN A 1 144 ? 6.326 10.873 20.724 1.00 96.25 144 ASN A CA 1
ATOM 1114 C C . ASN A 1 144 ? 7.008 11.393 19.447 1.00 96.25 144 ASN A C 1
ATOM 1116 O O . ASN A 1 144 ? 7.610 12.464 19.441 1.00 96.25 144 ASN A O 1
ATOM 1120 N N . LYS A 1 145 ? 6.927 10.610 18.369 1.00 96.38 145 LYS A N 1
ATOM 1121 C CA . LYS A 1 145 ? 7.458 10.937 17.052 1.00 96.38 145 LYS A CA 1
ATOM 1122 C C . LYS A 1 145 ? 6.371 10.708 16.015 1.00 96.38 145 LYS A C 1
ATOM 1124 O O . LYS A 1 145 ? 5.637 9.725 16.091 1.00 96.38 145 LYS A O 1
ATOM 1129 N N . GLU A 1 146 ? 6.283 11.614 15.052 1.00 96.81 146 GLU A N 1
ATOM 1130 C CA . GLU A 1 146 ? 5.404 11.441 13.905 1.00 96.81 146 GLU A CA 1
ATOM 1131 C C . GLU A 1 146 ? 5.937 10.329 12.991 1.00 96.81 146 GLU A C 1
ATOM 1133 O O . GLU A 1 146 ? 7.108 10.329 12.598 1.00 96.81 146 GLU A O 1
ATOM 1138 N N . HIS A 1 147 ? 5.061 9.385 12.641 1.00 96.56 147 HIS A N 1
ATOM 1139 C CA . HIS A 1 147 ? 5.337 8.323 11.674 1.00 96.56 147 HIS A CA 1
ATOM 1140 C C . HIS A 1 147 ? 4.432 8.515 10.460 1.00 96.56 147 HIS A C 1
ATOM 1142 O O . HIS A 1 147 ? 3.255 8.161 10.487 1.00 96.56 147 HIS A O 1
ATOM 1148 N N . VAL A 1 148 ? 4.979 9.094 9.391 1.00 97.19 148 VAL A N 1
ATOM 1149 C CA . VAL A 1 148 ? 4.226 9.357 8.157 1.00 97.19 148 VAL A CA 1
ATOM 1150 C C . VAL A 1 148 ? 4.068 8.062 7.360 1.00 97.19 148 VAL A C 1
ATOM 1152 O O . VAL A 1 148 ? 5.053 7.493 6.890 1.00 97.19 148 VAL A O 1
ATOM 1155 N N . LEU A 1 149 ? 2.830 7.598 7.185 1.00 97.06 149 LEU A N 1
ATOM 1156 C CA . LEU A 1 149 ? 2.532 6.339 6.483 1.00 97.06 149 LEU A CA 1
ATOM 1157 C C . LEU A 1 149 ? 2.416 6.533 4.967 1.00 97.06 149 LEU A C 1
ATOM 1159 O O . LEU A 1 149 ? 2.939 5.733 4.193 1.00 97.06 149 LEU A O 1
ATOM 1163 N N . VAL A 1 150 ? 1.742 7.606 4.548 1.00 97.75 150 VAL A N 1
ATOM 1164 C CA . VAL A 1 150 ? 1.463 7.928 3.144 1.00 97.75 150 VAL A CA 1
ATOM 1165 C C . VAL A 1 150 ? 1.665 9.420 2.925 1.00 97.75 150 VAL A C 1
ATOM 1167 O O . VAL A 1 150 ? 1.197 10.234 3.718 1.00 97.75 150 VAL A O 1
ATOM 1170 N N . LYS A 1 151 ? 2.339 9.775 1.832 1.00 98.19 151 LYS A N 1
ATOM 1171 C CA . LYS A 1 151 ? 2.530 11.152 1.381 1.00 98.19 151 LYS A CA 1
ATOM 1172 C C . LYS A 1 151 ? 2.136 11.271 -0.089 1.00 98.19 151 LYS A C 1
ATOM 1174 O O . LYS A 1 151 ? 2.604 10.508 -0.930 1.00 98.19 151 LYS A O 1
ATOM 1179 N N . ALA A 1 152 ? 1.283 12.240 -0.382 1.00 97.88 152 ALA A N 1
ATOM 1180 C CA . ALA A 1 152 ? 0.804 12.579 -1.718 1.00 97.88 152 ALA A CA 1
ATOM 1181 C C . ALA A 1 152 ? 0.466 14.078 -1.759 1.00 97.88 152 ALA A C 1
ATOM 1183 O O . ALA A 1 152 ? 0.469 14.733 -0.716 1.00 97.88 152 ALA A O 1
ATOM 1184 N N . ARG A 1 153 ? 0.170 14.631 -2.941 1.00 97.38 153 ARG A N 1
ATOM 1185 C CA . ARG A 1 153 ? -0.323 16.015 -3.073 1.00 97.38 153 ARG A CA 1
ATOM 1186 C C . ARG A 1 153 ? -1.702 16.165 -2.435 1.00 97.38 153 ARG A C 1
ATOM 1188 O O . ARG A 1 153 ? -1.918 17.111 -1.696 1.00 97.38 153 ARG A O 1
ATOM 1195 N N . ASN A 1 154 ? -2.579 15.196 -2.704 1.00 94.75 154 ASN A N 1
ATOM 1196 C CA . ASN A 1 154 ? -3.914 15.066 -2.127 1.00 94.75 154 ASN A CA 1
ATOM 1197 C C . ASN A 1 154 ? -4.133 13.613 -1.690 1.00 94.75 154 ASN A C 1
ATOM 1199 O O . ASN A 1 154 ? -3.603 12.689 -2.321 1.00 94.75 154 ASN A O 1
ATOM 1203 N N . ILE A 1 155 ? -4.910 13.419 -0.624 1.00 97.50 155 ILE A N 1
ATOM 1204 C CA . ILE A 1 155 ? -5.346 12.097 -0.171 1.00 97.50 155 ILE A CA 1
ATOM 1205 C C . ILE A 1 155 ? -6.870 12.090 -0.129 1.00 97.50 155 ILE A C 1
ATOM 1207 O O . ILE A 1 155 ? -7.465 12.784 0.695 1.00 97.50 155 ILE A O 1
ATOM 1211 N N . ASP A 1 156 ? -7.470 11.280 -0.993 1.00 96.31 156 ASP A N 1
ATOM 1212 C CA . ASP A 1 156 ? -8.917 11.143 -1.114 1.00 96.31 156 ASP A CA 1
ATOM 1213 C C . ASP A 1 156 ? -9.394 9.903 -0.357 1.00 96.31 156 ASP A C 1
ATOM 1215 O O . ASP A 1 156 ? -8.786 8.833 -0.434 1.00 96.31 156 ASP A O 1
ATOM 1219 N N . TYR A 1 157 ? -10.523 10.028 0.332 1.00 95.81 157 TYR A N 1
ATOM 1220 C CA . TYR A 1 157 ? -11.170 8.942 1.065 1.00 95.81 157 TYR A CA 1
ATOM 1221 C C . TYR A 1 157 ? -12.514 8.656 0.409 1.00 95.81 157 TYR A C 1
ATOM 1223 O O . TYR A 1 157 ? -13.298 9.579 0.214 1.00 95.81 157 TYR A O 1
ATOM 1231 N N . ASN A 1 158 ? -12.782 7.399 0.057 1.00 93.31 158 ASN A N 1
ATOM 1232 C CA . ASN A 1 158 ? -13.991 7.020 -0.671 1.00 93.31 158 ASN A CA 1
ATOM 1233 C C . ASN A 1 158 ? -14.649 5.805 -0.014 1.00 93.31 158 ASN A C 1
ATOM 1235 O O . ASN A 1 158 ? -14.048 4.733 0.068 1.00 93.31 158 ASN A O 1
ATOM 1239 N N . LEU A 1 159 ? -15.900 5.966 0.412 1.00 91.06 159 LEU A N 1
ATOM 1240 C CA . LEU A 1 159 ? -16.731 4.861 0.874 1.00 91.06 159 LEU A CA 1
ATOM 1241 C C . LEU A 1 159 ? -17.491 4.270 -0.319 1.00 91.06 159 LEU A C 1
ATOM 1243 O O . LEU A 1 159 ? -18.183 4.990 -1.035 1.00 91.06 159 LEU A O 1
ATOM 1247 N N . VAL A 1 160 ? -17.380 2.959 -0.518 1.00 88.94 160 VAL A N 1
ATOM 1248 C CA . VAL A 1 160 ? -18.120 2.211 -1.542 1.00 88.94 160 VAL A CA 1
ATOM 1249 C C . VAL A 1 160 ? -18.997 1.141 -0.899 1.00 88.94 160 VAL A C 1
ATOM 1251 O O . VAL A 1 160 ? -18.688 0.615 0.173 1.00 88.94 160 VAL A O 1
ATOM 1254 N N . GLY A 1 161 ? -20.106 0.813 -1.563 1.00 80.12 161 GLY A N 1
ATOM 1255 C CA . GLY A 1 161 ? -20.964 -0.297 -1.159 1.00 80.12 161 GLY A CA 1
ATOM 1256 C C . GLY A 1 161 ? -20.242 -1.645 -1.259 1.00 80.12 161 GLY A C 1
ATOM 1257 O O . GLY A 1 161 ? -19.283 -1.807 -2.016 1.00 80.12 161 GLY A O 1
ATOM 1258 N N . VAL A 1 162 ? -20.719 -2.631 -0.502 1.00 67.75 162 VAL A N 1
ATOM 1259 C CA . VAL A 1 162 ? -20.289 -4.025 -0.660 1.00 67.75 162 VAL A CA 1
ATOM 1260 C C . VAL A 1 162 ? -21.076 -4.626 -1.825 1.00 67.75 162 VAL A C 1
ATOM 1262 O O . VAL A 1 162 ? -22.295 -4.488 -1.884 1.00 67.75 162 VAL A O 1
ATOM 1265 N N . GLN A 1 163 ? -20.401 -5.285 -2.766 1.00 59.88 163 GLN A N 1
ATOM 1266 C CA . GLN A 1 163 ? -21.060 -5.925 -3.907 1.00 59.88 163 GLN A CA 1
ATOM 1267 C C . GLN A 1 163 ? -22.084 -6.965 -3.407 1.00 59.88 163 GLN A C 1
ATOM 1269 O O . GLN A 1 163 ? -21.716 -7.903 -2.706 1.00 59.88 163 GLN A O 1
ATOM 1274 N N . GLY A 1 164 ? -23.368 -6.774 -3.735 1.00 53.44 164 GLY A N 1
ATOM 1275 C CA . GLY A 1 164 ? -24.473 -7.627 -3.268 1.00 53.44 164 GLY A CA 1
ATOM 1276 C C . GLY A 1 164 ? -25.115 -7.216 -1.934 1.00 53.44 164 GLY A C 1
ATOM 1277 O O . GLY A 1 164 ? -26.090 -7.843 -1.529 1.00 53.44 164 GLY A O 1
ATOM 1278 N N . ALA A 1 165 ? -24.628 -6.165 -1.267 1.00 53.81 165 ALA A N 1
ATOM 1279 C CA . ALA A 1 165 ? -25.325 -5.535 -0.148 1.00 53.81 165 ALA A CA 1
ATOM 1280 C C . ALA A 1 165 ? -26.176 -4.366 -0.661 1.00 53.81 165 ALA A C 1
ATOM 1282 O O . ALA A 1 165 ? -25.732 -3.611 -1.529 1.00 53.81 165 ALA A O 1
ATOM 1283 N N . SER A 1 166 ? -27.390 -4.207 -0.126 1.00 48.09 166 SER A N 1
ATOM 1284 C CA . SER A 1 166 ? -28.214 -3.040 -0.444 1.00 48.09 166 SER A CA 1
ATOM 1285 C C . SER A 1 166 ? -27.461 -1.754 -0.095 1.00 48.09 166 SER A C 1
ATOM 1287 O O . SER A 1 166 ? -26.841 -1.655 0.969 1.00 48.09 166 SER A O 1
ATOM 1289 N N . TYR A 1 167 ? -27.531 -0.760 -0.985 1.00 50.75 167 TYR A N 1
ATOM 1290 C CA . TYR A 1 167 ? -26.967 0.578 -0.771 1.00 50.75 167 TYR A CA 1
ATOM 1291 C C . TYR A 1 167 ? -27.604 1.306 0.429 1.00 50.75 167 TYR A C 1
ATOM 1293 O O . TYR A 1 167 ? -27.113 2.358 0.832 1.00 50.75 167 TYR A O 1
ATOM 1301 N N . ASP A 1 168 ? -28.636 0.717 1.039 1.00 42.75 168 ASP A N 1
ATOM 1302 C CA . ASP A 1 168 ? -29.401 1.247 2.171 1.00 42.75 168 ASP A CA 1
ATOM 1303 C C . ASP A 1 168 ? -28.560 1.537 3.430 1.00 42.75 168 ASP A C 1
ATOM 1305 O O . ASP A 1 168 ? -28.990 2.308 4.282 1.00 42.75 168 ASP A O 1
ATOM 1309 N N . ASN A 1 169 ? -27.343 0.982 3.539 1.00 44.75 169 ASN A N 1
ATOM 1310 C CA . ASN A 1 169 ? -26.412 1.233 4.651 1.00 44.75 169 ASN A CA 1
ATOM 1311 C C . ASN A 1 169 ? -25.183 2.085 4.279 1.00 44.75 169 ASN A C 1
ATOM 1313 O O . ASN A 1 169 ? -24.250 2.189 5.076 1.00 44.75 169 ASN A O 1
ATOM 1317 N N . ILE A 1 170 ? -25.193 2.782 3.134 1.00 50.84 170 ILE A N 1
ATOM 1318 C CA . ILE A 1 170 ? -24.499 4.082 3.051 1.00 50.84 170 ILE A CA 1
ATOM 1319 C C . ILE A 1 170 ? -25.446 5.124 3.659 1.00 50.84 170 ILE A C 1
ATOM 1321 O O . ILE A 1 170 ? -25.725 6.167 3.071 1.00 50.84 170 ILE A O 1
ATOM 1325 N N . SER A 1 171 ? -26.013 4.830 4.839 1.00 46.66 171 SER A N 1
ATOM 1326 C CA . SER A 1 171 ? -26.612 5.884 5.642 1.00 46.66 171 SER A CA 1
ATOM 1327 C C . SER A 1 171 ? -25.506 6.908 5.793 1.00 46.66 171 SER A C 1
ATOM 1329 O O . SER A 1 171 ? -24.396 6.512 6.156 1.00 46.66 171 SER A O 1
ATOM 1331 N N . ALA A 1 172 ? -25.782 8.159 5.444 1.00 44.94 172 ALA A N 1
ATOM 1332 C CA . ALA A 1 172 ? -24.893 9.280 5.659 1.00 44.94 172 ALA A CA 1
ATOM 1333 C C . ALA A 1 172 ? -24.451 9.271 7.126 1.00 44.94 172 ALA A C 1
ATOM 1335 O O . ALA A 1 172 ? -25.090 9.856 7.998 1.00 44.94 172 ALA A O 1
ATOM 1336 N N . SER A 1 173 ? -23.384 8.540 7.432 1.00 50.47 173 SER A N 1
ATOM 1337 C CA . SER A 1 173 ? -22.721 8.650 8.700 1.00 50.47 173 SER A CA 1
ATOM 1338 C C . SER A 1 173 ? -22.199 10.072 8.666 1.00 50.47 173 SER A C 1
ATOM 1340 O O . SER A 1 173 ? -21.358 10.414 7.839 1.00 50.47 173 SER A O 1
ATOM 1342 N N . ASN A 1 174 ? -22.739 10.928 9.533 1.00 49.75 174 ASN A N 1
ATOM 1343 C CA . ASN A 1 174 ? -22.307 12.320 9.699 1.00 49.75 174 ASN A CA 1
ATOM 1344 C C . ASN A 1 174 ? -20.812 12.435 10.085 1.00 49.75 174 ASN A C 1
ATOM 1346 O O . ASN A 1 174 ? -20.316 13.521 10.372 1.00 49.75 174 ASN A O 1
ATOM 1350 N N . THR A 1 175 ? -20.084 11.318 10.121 1.00 61.50 175 THR A N 1
ATOM 1351 C CA . THR A 1 175 ? -18.641 11.233 10.250 1.00 61.50 175 THR A CA 1
ATOM 1352 C C . THR A 1 175 ? -17.968 11.471 8.901 1.00 61.50 175 THR A C 1
ATOM 1354 O O . THR A 1 175 ? -18.173 10.751 7.921 1.00 61.50 175 THR A O 1
ATOM 1357 N N . ASN A 1 176 ? -17.105 12.485 8.883 1.00 86.50 176 ASN A N 1
ATOM 1358 C CA . ASN A 1 176 ? -16.153 12.762 7.812 1.00 86.50 176 ASN A CA 1
ATOM 1359 C C . ASN A 1 176 ? -15.473 11.455 7.339 1.00 86.50 176 ASN A C 1
ATOM 1361 O O . ASN A 1 176 ? -15.045 10.646 8.164 1.00 86.50 176 ASN A O 1
ATOM 1365 N N . LEU A 1 177 ? -15.359 11.242 6.020 1.00 91.25 177 LEU A N 1
ATOM 1366 C CA . LEU A 1 177 ? -14.731 10.052 5.420 1.00 91.25 177 LEU A CA 1
ATOM 1367 C C . LEU A 1 177 ? -13.300 9.817 5.928 1.00 91.25 177 LEU A C 1
ATOM 1369 O O . LEU A 1 177 ? -12.854 8.675 6.023 1.00 91.25 177 LEU A O 1
ATOM 1373 N N . GLN A 1 178 ? -12.599 10.881 6.320 1.00 92.38 178 GLN A N 1
ATOM 1374 C CA . GLN A 1 178 ? -11.301 10.787 6.978 1.00 92.38 178 GLN A CA 1
ATOM 1375 C C . GLN A 1 178 ? -11.381 10.115 8.360 1.00 92.38 178 GLN A C 1
ATOM 1377 O O . GLN A 1 178 ? -10.487 9.348 8.707 1.00 92.38 178 GLN A O 1
ATOM 1382 N N . GLU A 1 179 ? -12.428 10.363 9.151 1.00 92.00 179 GLU A N 1
ATOM 1383 C CA . GLU A 1 179 ? -12.616 9.695 10.449 1.00 92.00 179 GLU A CA 1
ATOM 1384 C C . GLU A 1 179 ? -12.937 8.212 10.257 1.00 92.00 179 GLU A C 1
ATOM 1386 O O . GLU A 1 179 ? -12.3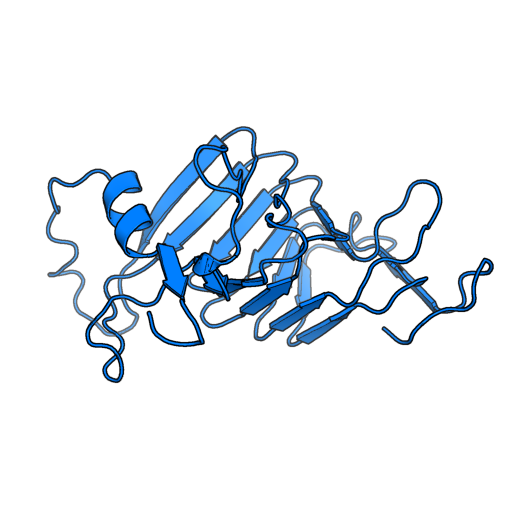22 7.358 10.890 1.00 92.00 179 GLU A O 1
ATOM 1391 N N . GLN A 1 180 ? -13.797 7.884 9.290 1.00 92.12 180 GLN A N 1
ATOM 1392 C CA . GLN A 1 180 ? -14.080 6.489 8.938 1.00 92.12 180 GLN A CA 1
ATOM 1393 C C . GLN A 1 180 ? -12.824 5.757 8.444 1.00 92.12 180 GLN A C 1
ATOM 1395 O O . GLN A 1 180 ? -12.628 4.571 8.718 1.00 92.12 180 GLN A O 1
ATOM 1400 N N . PHE A 1 181 ? -11.935 6.451 7.733 1.00 94.88 181 PHE A N 1
ATOM 1401 C CA . PHE A 1 181 ? -10.646 5.889 7.350 1.00 94.88 181 PHE A CA 1
ATOM 1402 C C . PHE A 1 181 ? -9.767 5.555 8.565 1.00 94.88 181 PHE A C 1
ATOM 1404 O O . PHE A 1 181 ? -9.105 4.518 8.553 1.00 94.88 181 PHE A O 1
ATOM 1411 N N . LYS A 1 182 ? -9.777 6.370 9.630 1.00 94.88 182 LYS A N 1
ATOM 1412 C CA . LYS A 1 182 ? -8.996 6.085 10.850 1.00 94.88 182 LYS A CA 1
ATOM 1413 C C . LYS A 1 182 ? -9.436 4.790 11.530 1.00 94.88 182 LYS A C 1
ATOM 1415 O O . LYS A 1 182 ? -8.582 4.061 12.022 1.00 94.88 182 LYS A O 1
ATOM 1420 N N . GLU A 1 183 ? -10.722 4.447 11.476 1.00 93.81 183 GLU A N 1
ATOM 1421 C CA . GLU A 1 183 ? -11.249 3.157 11.963 1.00 93.81 183 GLU A CA 1
ATOM 1422 C C . GLU A 1 183 ? -10.742 1.947 11.153 1.00 93.81 183 GLU A C 1
ATOM 1424 O O . GLU A 1 183 ? -10.939 0.798 11.540 1.00 93.81 183 GLU A O 1
ATOM 1429 N N . ARG A 1 184 ? -10.073 2.191 10.019 1.00 95.56 184 ARG A N 1
ATOM 1430 C CA . ARG A 1 184 ? -9.467 1.182 9.134 1.00 95.56 184 ARG A CA 1
ATOM 1431 C C . ARG A 1 184 ? -7.938 1.219 9.180 1.00 95.56 184 ARG A C 1
ATOM 1433 O O . ARG A 1 184 ? -7.276 0.642 8.312 1.00 95.56 184 ARG A O 1
ATOM 1440 N N . LEU A 1 185 ? -7.380 1.879 10.193 1.00 96.69 185 LEU A N 1
ATOM 1441 C CA . LEU A 1 185 ? -5.979 1.798 10.582 1.00 96.69 185 LEU A CA 1
ATOM 1442 C C . LEU A 1 185 ? -5.872 0.899 11.812 1.00 96.69 185 LEU A C 1
ATOM 1444 O O . LEU A 1 185 ? -6.460 1.191 12.848 1.00 96.69 185 LEU A O 1
ATOM 1448 N N . ALA A 1 186 ? -5.105 -0.182 11.713 1.00 96.06 186 ALA A N 1
ATOM 1449 C CA . ALA A 1 186 ? -4.940 -1.128 12.810 1.00 96.06 186 ALA A CA 1
ATOM 1450 C C . ALA A 1 186 ? -3.474 -1.205 13.253 1.00 96.06 186 ALA A C 1
ATOM 1452 O O . ALA A 1 186 ? -2.572 -1.398 12.432 1.00 96.06 186 ALA A O 1
ATOM 1453 N N . LEU A 1 187 ? -3.232 -1.061 14.556 1.00 96.25 187 LEU A N 1
ATOM 1454 C CA . LEU A 1 187 ? -1.910 -1.164 15.173 1.00 96.25 187 LEU A CA 1
ATOM 1455 C C . LEU A 1 187 ? -1.835 -2.481 15.941 1.00 96.25 187 LEU A C 1
ATOM 1457 O O . LEU A 1 187 ? -2.491 -2.635 16.958 1.00 96.25 187 LEU A O 1
ATOM 1461 N N . TYR A 1 188 ? -1.002 -3.410 15.483 1.00 94.06 188 TYR A N 1
ATOM 1462 C CA . TYR A 1 188 ? -0.889 -4.730 16.091 1.00 94.06 188 TYR A CA 1
ATOM 1463 C C . TYR A 1 188 ? 0.308 -4.811 17.034 1.00 94.06 188 TYR A C 1
ATOM 1465 O O . TYR A 1 188 ? 1.452 -4.575 16.624 1.00 94.06 188 TYR A O 1
ATOM 1473 N N . ASN A 1 189 ? 0.063 -5.252 18.267 1.00 89.88 189 ASN A N 1
ATOM 1474 C CA . ASN A 1 189 ? 1.091 -5.611 19.236 1.00 89.88 189 ASN A CA 1
ATOM 1475 C C . ASN A 1 189 ? 1.226 -7.136 19.326 1.00 89.88 189 ASN A C 1
ATOM 1477 O O . ASN A 1 189 ? 0.283 -7.829 19.701 1.00 89.88 189 ASN A O 1
ATOM 1481 N N . ASN A 1 190 ? 2.395 -7.681 18.968 1.00 81.81 190 ASN A N 1
ATOM 1482 C CA . ASN A 1 190 ? 2.655 -9.130 18.986 1.00 81.81 190 ASN A CA 1
ATOM 1483 C C . ASN A 1 190 ? 1.562 -9.959 18.268 1.00 81.81 190 ASN A C 1
ATOM 1485 O O . ASN A 1 190 ? 1.091 -10.969 18.789 1.00 81.81 190 ASN A O 1
ATOM 1489 N N . LYS A 1 191 ? 1.155 -9.520 17.065 1.00 76.00 191 LYS A N 1
ATOM 1490 C CA . LYS A 1 191 ? 0.069 -10.093 16.235 1.00 76.00 191 LYS A CA 1
ATOM 1491 C C . LYS A 1 191 ? -1.355 -9.965 16.803 1.00 76.00 191 LYS A C 1
ATOM 1493 O O . LYS A 1 191 ? -2.279 -10.495 16.192 1.00 76.00 191 LYS A O 1
ATOM 1498 N N . LYS A 1 192 ? -1.557 -9.259 17.917 1.00 63.56 192 LYS A N 1
ATOM 1499 C CA . LYS A 1 192 ? -2.889 -8.928 18.443 1.00 63.56 192 LYS A CA 1
ATOM 1500 C C . LYS A 1 192 ? -3.268 -7.501 18.025 1.00 63.56 192 LYS A C 1
ATOM 1502 O O . LYS A 1 192 ? -2.391 -6.643 18.147 1.00 63.56 192 LYS A O 1
ATOM 1507 N N . PRO A 1 193 ? -4.474 -7.279 17.467 1.00 57.25 193 PRO A N 1
ATOM 1508 C CA . PRO A 1 193 ? -4.963 -5.938 17.146 1.00 57.25 193 PRO A CA 1
ATOM 1509 C C . PRO A 1 193 ? -5.163 -5.093 18.406 1.00 57.25 193 PRO A C 1
ATOM 1511 O O . PRO A 1 193 ? -5.266 -5.685 19.508 1.00 57.25 193 PRO A O 1
#

Sequence (193 aa):
LQTGYSPAYSGVVTFKAGKKLVIDEIYHAPWNYFDARNVTDVEINKRILFGAPGYIAGKTGLMFNNLTLNSNASMDYGKDLDLTIQGHFTNNQGTMNLFVQDGRVATLNAGHQASMIFNNLVDSATGFYKPLIKINNAQNLTKNKEHVLVKARNIDYNLVGVQGASYDNISASNTNLQEQFKERLALYNNKKP

Foldseek 3Di:
DDAADPPDQDEEAADPAAAEDEAAEDEFHESYAHHAQRHQEYEYAAEYHDDAYHDDVPAFRYEYAEYEYAAQHEYEDEQHDRYYHQAEYEDHNYEYEYEYDPQATHEAEHNAEYEAEAEQDQDPVPRAGAANYEYEQLVSHDPPDDHHHYDHPYYHAHYDYDVPDPPVPVPVPVDDSVVVNVSRYHYDHPNHD

InterPro domains:
  IPR003842 Vacuolating cytotoxin, beta-helical domain [PF02691] (1-184)

Secondary structure (DSSP, 8-state):
-----SSS---EEE-S-EEEEEEEEEEE-TT-EEEEEEEEEEEEEEEEEEPPPPPBTTB-SEEEEEEEE-TT-EEEE-S---EEESS-EEEES-EEEEEPBTTB-PPEEBSSEEEEEE--PBPTTTSSBPPSEEEETGGGSPTTS----EE-SEEEEEE-PPTTS-GGG----SS-HHHHHHTTEEEEBTTB-